Protein AF-A0AAD4XLC6-F1 (afdb_monomer)

Secondary structure (DSSP, 8-state):
----------SSSHHHHHHHHHTTS---------S------------------------------------------TTTTS-PPP-PPPPHHHHHHHHHHHHHHTT-HHHHHTTSTT--HHHHHHHHHHHHHH-HHHHHHHHHS-----HHHHHHHHHHHHHHHHHHHHHHHHHHHHHHHHHHS--

Structure (mmCIF, N/CA/C/O backbone):
data_AF-A0AAD4XLC6-F1
#
_entry.id   AF-A0AAD4XLC6-F1
#
loop_
_atom_site.group_PDB
_atom_site.id
_atom_site.type_symbol
_atom_site.label_atom_id
_atom_site.label_alt_id
_atom_site.label_comp_id
_atom_site.label_asym_id
_atom_site.label_entity_id
_atom_site.label_seq_id
_atom_site.pdbx_PDB_ins_code
_atom_site.Cartn_x
_atom_site.Cartn_y
_atom_site.Cartn_z
_atom_site.occupancy
_atom_site.B_iso_or_equiv
_atom_site.auth_seq_id
_atom_site.auth_comp_id
_atom_site.auth_asym_id
_atom_site.auth_atom_id
_atom_site.pdbx_PDB_model_num
ATOM 1 N N . MET A 1 1 ? 22.403 -25.051 -49.947 1.00 42.56 1 MET A N 1
ATOM 2 C CA . MET A 1 1 ? 21.490 -23.902 -50.123 1.00 42.56 1 MET A CA 1
ATOM 3 C C . MET A 1 1 ? 22.005 -22.792 -49.237 1.00 42.56 1 MET A C 1
ATOM 5 O O . MET A 1 1 ? 21.580 -22.648 -48.100 1.00 42.56 1 MET A O 1
ATOM 9 N N . GLU A 1 2 ? 23.012 -22.099 -49.750 1.00 39.75 2 GLU A N 1
ATOM 10 C CA . GLU A 1 2 ? 23.517 -20.849 -49.200 1.00 39.75 2 GLU A CA 1
ATOM 11 C C . GLU A 1 2 ? 22.551 -19.750 -49.645 1.00 39.75 2 GLU A C 1
ATOM 13 O O . GLU A 1 2 ? 22.258 -19.631 -50.835 1.00 39.75 2 GLU A O 1
ATOM 18 N N . MET A 1 3 ? 21.994 -19.001 -48.694 1.00 43.12 3 MET A N 1
ATOM 19 C CA . MET A 1 3 ? 21.280 -17.762 -48.992 1.00 43.12 3 MET A CA 1
ATOM 20 C C . MET A 1 3 ? 22.181 -16.594 -48.614 1.00 43.12 3 MET A C 1
ATOM 22 O O . MET A 1 3 ? 22.185 -16.123 -47.479 1.00 43.12 3 MET A O 1
ATOM 26 N N . GLU A 1 4 ? 22.956 -16.164 -49.602 1.00 48.75 4 GLU A N 1
ATOM 27 C CA . GLU A 1 4 ? 23.661 -14.889 -49.644 1.00 48.75 4 GLU A CA 1
ATOM 28 C C . GLU A 1 4 ? 22.636 -13.741 -49.588 1.00 48.75 4 GLU A C 1
ATOM 30 O O . GLU A 1 4 ? 21.898 -13.502 -50.547 1.00 48.75 4 GLU A O 1
ATOM 35 N N . PHE A 1 5 ? 22.569 -13.013 -48.470 1.00 41.84 5 PHE A N 1
ATOM 36 C CA . PHE A 1 5 ? 21.852 -11.738 -48.406 1.00 41.84 5 PHE A CA 1
ATOM 37 C C . PHE A 1 5 ? 22.807 -10.608 -48.793 1.00 41.84 5 PHE A C 1
ATOM 39 O O . PHE A 1 5 ? 23.612 -10.129 -47.997 1.00 41.84 5 PHE A O 1
ATOM 46 N N . HIS A 1 6 ? 22.694 -10.207 -50.057 1.00 47.78 6 HIS A N 1
ATOM 47 C CA . HIS A 1 6 ? 23.375 -9.074 -50.665 1.00 47.78 6 HIS A CA 1
ATOM 48 C C . HIS A 1 6 ? 23.219 -7.786 -49.846 1.00 47.78 6 HIS A C 1
ATOM 50 O O . HIS A 1 6 ? 22.111 -7.302 -49.600 1.00 47.78 6 HIS A O 1
ATOM 56 N N . GLY A 1 7 ? 24.361 -7.181 -49.519 1.00 52.88 7 GLY A N 1
ATOM 57 C CA . GLY A 1 7 ? 24.446 -5.809 -49.048 1.00 52.88 7 GLY A CA 1
ATOM 58 C C . GLY A 1 7 ? 23.935 -4.825 -50.099 1.00 52.88 7 GLY A C 1
ATOM 59 O O . GLY A 1 7 ? 24.402 -4.813 -51.235 1.00 52.88 7 GLY A O 1
ATOM 60 N N . TRP A 1 8 ? 23.006 -3.964 -49.686 1.00 43.03 8 TRP A N 1
ATOM 61 C CA . TRP A 1 8 ? 22.647 -2.739 -50.392 1.00 43.03 8 TRP A CA 1
ATOM 62 C C . TRP A 1 8 ? 22.469 -1.586 -49.390 1.00 43.03 8 TRP A C 1
ATOM 64 O O . TRP A 1 8 ? 21.686 -1.667 -48.448 1.00 43.03 8 TRP A O 1
ATOM 74 N N . MET A 1 9 ? 23.182 -0.491 -49.675 1.00 37.44 9 MET A N 1
ATOM 75 C CA . MET A 1 9 ? 22.963 0.896 -49.230 1.00 37.44 9 MET A CA 1
ATOM 76 C C . MET A 1 9 ? 23.409 1.324 -47.822 1.00 37.44 9 MET A C 1
ATOM 78 O O . MET A 1 9 ? 22.628 1.734 -46.964 1.00 37.44 9 MET A O 1
ATOM 82 N N . ILE A 1 10 ? 24.730 1.414 -47.669 1.00 54.59 10 ILE A N 1
ATOM 83 C CA . ILE A 1 10 ? 25.415 2.249 -46.677 1.00 54.59 10 ILE A CA 1
ATOM 84 C C . ILE A 1 10 ? 25.822 3.545 -47.400 1.00 54.59 10 ILE A C 1
ATOM 86 O O . ILE A 1 10 ? 26.580 3.484 -48.362 1.00 54.59 10 ILE A O 1
ATOM 90 N N . GLY A 1 11 ? 25.332 4.721 -46.983 1.00 51.91 11 GLY A N 1
ATOM 91 C CA . GLY A 1 11 ? 25.920 5.979 -47.482 1.00 51.91 11 GLY A CA 1
ATOM 92 C C . GLY A 1 11 ? 25.187 7.302 -47.238 1.00 51.91 11 GLY A C 1
ATOM 93 O O . GLY A 1 11 ? 25.844 8.334 -47.178 1.00 51.91 11 GLY A O 1
ATOM 94 N N . GLY A 1 12 ? 23.860 7.326 -47.061 1.00 54.91 12 GLY A N 1
ATOM 95 C CA . GLY A 1 12 ? 23.117 8.607 -47.111 1.00 54.91 12 GLY A CA 1
ATOM 96 C C . GLY A 1 12 ? 22.453 9.094 -45.820 1.00 54.91 12 GLY A C 1
ATOM 97 O O . GLY A 1 12 ? 22.189 10.284 -45.672 1.00 54.91 12 GLY A O 1
ATOM 98 N N . TRP A 1 13 ? 22.156 8.203 -44.872 1.00 46.06 13 TRP A N 1
ATOM 99 C CA . TRP A 1 13 ? 21.210 8.531 -43.793 1.00 46.06 13 TRP A CA 1
ATOM 100 C C . TRP A 1 13 ? 21.881 8.823 -42.444 1.00 46.06 13 TRP A C 1
ATOM 102 O O . TRP A 1 13 ? 21.345 9.582 -41.641 1.00 46.06 13 TRP A O 1
ATOM 112 N N . ARG A 1 14 ? 23.108 8.344 -42.213 1.00 51.28 14 ARG A N 1
ATOM 113 C CA . ARG A 1 14 ? 23.789 8.428 -40.905 1.00 51.28 14 ARG A CA 1
ATOM 114 C C . ARG A 1 14 ? 24.112 9.853 -40.418 1.00 51.28 14 ARG A C 1
ATOM 116 O O . ARG A 1 14 ? 24.270 10.055 -39.219 1.00 51.28 14 ARG A O 1
ATOM 123 N N . LYS A 1 15 ? 24.152 10.868 -41.295 1.00 50.28 15 LYS A N 1
ATOM 124 C CA . LYS A 1 15 ? 24.408 12.268 -40.883 1.00 50.28 15 LYS A CA 1
ATOM 125 C C . LYS A 1 15 ? 23.150 13.057 -40.506 1.00 50.28 15 LYS A C 1
ATOM 127 O O . LYS A 1 15 ? 23.249 13.998 -39.725 1.00 50.28 15 LYS A O 1
ATOM 132 N N . ARG A 1 16 ? 21.963 12.659 -40.981 1.00 53.06 16 ARG A N 1
ATOM 133 C CA . ARG A 1 16 ? 20.698 13.328 -40.610 1.00 53.06 16 ARG A CA 1
ATOM 134 C C . ARG A 1 16 ? 20.205 12.895 -39.226 1.00 53.06 16 ARG A C 1
ATOM 136 O O . ARG A 1 16 ? 19.656 13.711 -38.496 1.00 53.06 16 ARG A O 1
ATOM 143 N N . TRP A 1 17 ? 20.506 11.661 -38.821 1.00 47.03 17 TRP A N 1
ATOM 144 C CA . TRP A 1 17 ? 20.207 11.160 -37.473 1.00 47.03 17 TRP A CA 1
ATOM 145 C C . TRP A 1 17 ? 21.158 11.717 -36.400 1.00 47.03 17 TRP A C 1
ATOM 147 O O . TRP A 1 17 ? 20.738 11.922 -35.265 1.00 47.03 17 TRP A O 1
ATOM 157 N N . ARG A 1 18 ? 22.401 12.072 -36.764 1.00 51.22 18 ARG A N 1
ATOM 158 C CA . ARG A 1 18 ? 23.340 12.761 -35.857 1.00 51.22 18 ARG A CA 1
ATOM 159 C C . ARG A 1 18 ? 22.856 14.158 -35.445 1.00 51.22 18 ARG A C 1
ATOM 161 O O . ARG A 1 18 ? 23.016 14.528 -34.287 1.00 51.22 18 ARG A O 1
ATOM 168 N N . LEU A 1 19 ? 22.208 14.904 -36.344 1.00 52.38 19 LEU A N 1
ATOM 169 C CA . LEU A 1 19 ? 21.626 16.214 -36.011 1.00 52.38 19 LEU A CA 1
ATOM 170 C C . LEU A 1 19 ? 20.359 16.104 -35.147 1.00 52.38 19 LEU A C 1
ATOM 172 O O . LEU A 1 19 ? 20.132 16.970 -34.309 1.00 52.38 19 LEU A O 1
ATOM 176 N N . LEU A 1 20 ? 19.574 15.029 -35.288 1.00 55.28 20 LEU A N 1
ATOM 177 C CA . LEU A 1 20 ? 18.400 14.779 -34.439 1.00 55.28 20 LEU A CA 1
ATOM 178 C C . LEU A 1 20 ? 18.773 14.383 -33.001 1.00 55.28 20 LEU A C 1
ATOM 180 O O . LEU A 1 20 ? 18.041 14.709 -32.073 1.00 55.28 20 LEU A O 1
ATOM 184 N N . ILE A 1 21 ? 19.926 13.740 -32.801 1.00 57.03 21 ILE A N 1
ATOM 185 C CA . ILE A 1 21 ? 20.407 13.348 -31.467 1.00 57.03 21 ILE A CA 1
ATOM 186 C C . ILE A 1 21 ? 21.036 14.538 -30.719 1.00 57.03 21 ILE A C 1
ATOM 188 O O . ILE A 1 21 ? 20.823 14.686 -29.518 1.00 57.03 21 ILE A O 1
ATOM 192 N N . ILE A 1 22 ? 21.750 15.434 -31.412 1.00 53.94 22 ILE A N 1
ATOM 193 C CA . ILE A 1 22 ? 22.388 16.610 -30.784 1.00 53.94 22 ILE A CA 1
ATOM 194 C C . ILE A 1 22 ? 21.354 17.679 -30.374 1.00 53.94 22 ILE A C 1
ATOM 196 O O . ILE A 1 22 ? 21.543 18.362 -29.368 1.00 53.94 22 ILE A O 1
ATOM 200 N N . LEU A 1 23 ? 20.223 17.793 -31.081 1.00 51.00 23 LEU A N 1
ATOM 201 C CA . LEU A 1 23 ? 19.145 18.734 -30.732 1.00 51.00 23 LEU A CA 1
ATOM 202 C C . LEU A 1 23 ? 18.341 18.322 -29.481 1.00 51.00 23 LEU A C 1
ATOM 204 O O . LEU A 1 23 ? 17.650 19.159 -28.907 1.00 51.00 23 LEU A O 1
ATOM 208 N N . LEU A 1 24 ? 18.472 17.075 -29.011 1.00 54.81 24 LEU A N 1
ATOM 209 C CA . LEU A 1 24 ? 17.826 16.579 -27.786 1.00 54.81 24 LEU A CA 1
ATOM 210 C C . LEU A 1 24 ? 18.664 16.772 -26.508 1.00 54.81 24 LEU A C 1
ATOM 212 O O . LEU A 1 24 ? 18.209 16.415 -25.425 1.00 54.81 24 LEU A O 1
ATOM 216 N N . LEU A 1 25 ? 19.862 17.359 -26.602 1.00 57.41 25 LEU A N 1
ATOM 217 C CA . LEU A 1 25 ? 20.789 17.528 -25.471 1.00 57.41 25 LEU A CA 1
ATOM 218 C C . LEU A 1 25 ? 21.073 18.991 -25.098 1.00 57.41 25 LEU A C 1
ATOM 220 O O . LEU A 1 25 ? 22.019 19.271 -24.361 1.00 57.41 25 LEU A O 1
ATOM 224 N N . ARG A 1 26 ? 20.261 19.948 -25.566 1.00 58.91 26 ARG A N 1
ATOM 225 C CA . ARG A 1 26 ? 20.440 21.362 -25.204 1.00 58.91 26 ARG A CA 1
ATOM 226 C C . ARG A 1 26 ? 19.134 22.130 -25.041 1.00 58.91 26 ARG A C 1
ATOM 228 O O . ARG A 1 26 ? 18.912 23.112 -25.738 1.00 58.91 26 ARG A O 1
ATOM 235 N N . LEU A 1 27 ? 18.318 21.740 -24.061 1.00 51.94 27 LEU A N 1
ATOM 236 C CA . LEU A 1 27 ? 17.397 22.674 -23.410 1.00 51.94 27 LEU A CA 1
ATOM 237 C C . LEU A 1 27 ? 17.425 22.485 -21.881 1.00 51.94 27 LEU A C 1
ATOM 239 O O . LEU A 1 27 ? 17.26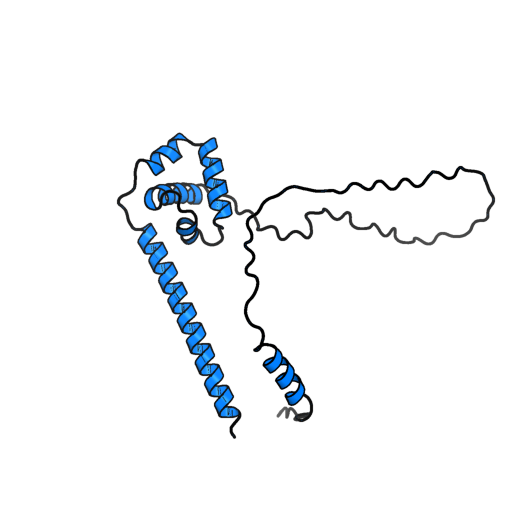7 21.358 -21.408 1.00 51.94 27 LEU A O 1
ATOM 243 N N . PRO A 1 28 ? 17.666 23.561 -21.105 1.00 54.22 28 PRO A N 1
ATOM 244 C CA . PRO A 1 28 ? 17.579 23.539 -19.653 1.00 54.22 28 PRO A CA 1
ATOM 245 C C . PRO A 1 28 ? 16.120 23.458 -19.183 1.00 54.22 28 PRO A C 1
ATOM 247 O O . PRO A 1 28 ? 15.208 23.931 -19.860 1.00 54.22 28 PRO A O 1
ATOM 250 N N . LEU A 1 29 ? 15.960 22.860 -17.996 1.00 52.72 29 LEU A N 1
ATOM 251 C CA . LEU A 1 29 ? 14.809 22.908 -17.089 1.00 52.72 29 LEU A CA 1
ATOM 252 C C . LEU A 1 29 ? 13.881 24.103 -17.332 1.00 52.72 29 LEU A C 1
ATOM 254 O O . LEU A 1 29 ? 14.371 25.226 -17.297 1.00 52.72 29 LEU A O 1
ATOM 258 N N . ILE A 1 30 ? 12.567 23.854 -17.417 1.00 49.44 30 ILE A N 1
ATOM 259 C CA . ILE A 1 30 ? 11.501 24.646 -16.773 1.00 49.44 30 ILE A CA 1
ATOM 260 C C . ILE A 1 30 ? 10.130 23.949 -16.996 1.00 49.44 30 ILE A C 1
ATOM 262 O O . ILE A 1 30 ? 9.803 23.535 -18.105 1.00 49.44 30 ILE A O 1
ATOM 266 N N . TRP A 1 31 ? 9.364 23.855 -15.898 1.00 34.53 31 TRP A N 1
ATOM 267 C CA . TRP A 1 31 ? 8.025 23.266 -15.665 1.00 34.53 31 TRP A CA 1
ATOM 268 C C . TRP A 1 31 ? 7.925 21.770 -15.329 1.00 34.53 31 TRP A C 1
ATOM 270 O O . TRP A 1 31 ? 7.485 20.931 -16.110 1.00 34.53 31 TRP A O 1
ATOM 280 N N . ILE A 1 32 ? 8.209 21.488 -14.055 1.00 46.69 32 ILE A N 1
A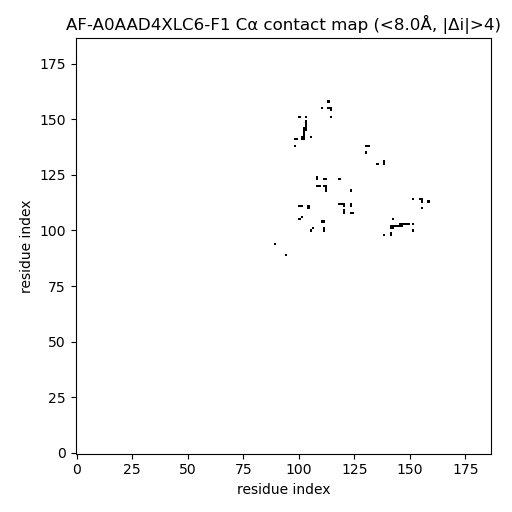TOM 281 C CA . ILE A 1 32 ? 7.404 20.561 -13.253 1.00 46.69 32 ILE A CA 1
ATOM 282 C C . ILE A 1 32 ? 6.077 21.274 -12.956 1.00 46.69 32 ILE A C 1
ATOM 284 O O . ILE A 1 32 ? 6.082 22.359 -12.377 1.00 46.69 32 ILE A O 1
ATOM 288 N N . ALA A 1 33 ? 4.959 20.678 -13.363 1.00 42.78 33 ALA A N 1
ATOM 289 C CA . ALA A 1 33 ? 3.625 21.050 -12.909 1.00 42.78 33 ALA A CA 1
ATOM 290 C C . ALA A 1 33 ? 2.976 19.818 -12.263 1.00 42.78 33 ALA A C 1
ATOM 292 O O . ALA A 1 33 ? 2.877 18.755 -12.881 1.00 42.78 33 ALA A O 1
ATOM 293 N N . ASP A 1 34 ? 2.585 19.966 -11.000 1.00 44.34 34 ASP A N 1
ATOM 294 C CA . ASP A 1 34 ? 1.995 18.928 -10.156 1.00 44.34 34 ASP A CA 1
ATOM 295 C C . ASP A 1 34 ? 0.590 18.509 -10.633 1.00 44.34 34 ASP A C 1
ATOM 297 O O . ASP A 1 34 ? -0.256 19.372 -10.885 1.00 44.34 34 ASP A O 1
ATOM 301 N N . PRO A 1 35 ? 0.243 17.206 -10.665 1.00 44.91 35 PRO A N 1
ATOM 302 C CA . PRO A 1 35 ? -1.111 16.764 -10.970 1.00 44.91 35 PRO A CA 1
ATOM 303 C C . PRO A 1 35 ? -1.942 16.618 -9.686 1.00 44.91 35 PRO A C 1
ATOM 305 O O . PRO A 1 35 ? -2.388 15.523 -9.353 1.00 44.91 35 PRO A O 1
ATOM 308 N N . THR A 1 36 ? -2.184 17.710 -8.957 1.00 50.81 36 THR A N 1
ATOM 309 C CA . THR A 1 36 ? -3.253 17.755 -7.940 1.00 50.81 36 THR A CA 1
ATOM 310 C C . THR A 1 36 ? -3.817 19.162 -7.762 1.00 50.81 36 THR A C 1
ATOM 312 O O . THR A 1 36 ? -3.488 19.859 -6.808 1.00 50.81 36 THR A O 1
ATOM 315 N N . ALA A 1 37 ? -4.756 19.538 -8.625 1.00 38.28 37 ALA A N 1
ATOM 316 C CA . ALA A 1 37 ? -5.783 20.520 -8.299 1.00 38.28 37 ALA A CA 1
ATOM 317 C C . ALA A 1 37 ? -7.085 20.071 -8.966 1.00 38.28 37 ALA A C 1
ATOM 319 O O . ALA A 1 37 ? -7.224 20.093 -10.186 1.00 38.28 37 ALA A O 1
ATOM 320 N N . GLY A 1 38 ? -8.028 19.589 -8.157 1.00 45.19 38 GLY A N 1
ATOM 321 C CA . GLY A 1 38 ? -9.408 19.520 -8.601 1.00 45.19 38 GLY A CA 1
ATOM 322 C C . GLY A 1 38 ? -9.925 20.943 -8.741 1.00 45.19 38 GLY A C 1
ATOM 323 O O . GLY A 1 38 ? -9.797 21.723 -7.803 1.00 45.19 38 GLY A O 1
ATOM 324 N N . ASN A 1 39 ? -10.520 21.269 -9.883 1.00 37.28 39 ASN A N 1
ATOM 325 C CA . ASN A 1 39 ? -11.554 22.285 -9.905 1.00 37.28 39 ASN A CA 1
ATOM 326 C C . ASN A 1 39 ? -12.545 22.004 -11.027 1.00 37.28 39 ASN A C 1
ATOM 328 O O . ASN A 1 39 ? -12.202 21.904 -12.203 1.00 37.28 39 ASN A O 1
ATOM 332 N N . ASN A 1 40 ? -13.789 21.841 -10.599 1.00 50.72 40 ASN A N 1
ATOM 333 C CA . ASN A 1 40 ? -14.952 21.786 -11.451 1.00 50.72 40 ASN A CA 1
ATOM 334 C C . ASN A 1 40 ? -15.263 23.229 -11.848 1.00 50.72 40 ASN A C 1
ATOM 336 O O . ASN A 1 40 ? -15.787 23.988 -11.039 1.00 50.72 40 ASN A O 1
ATOM 340 N N . SER A 1 41 ? -14.959 23.608 -13.079 1.00 38.03 41 SER A N 1
ATOM 341 C CA . SER A 1 41 ? -15.552 24.796 -13.687 1.00 38.03 41 SER A CA 1
ATOM 342 C C . SER A 1 41 ? -15.625 24.578 -15.188 1.00 38.03 41 SER A C 1
ATOM 344 O O . SER A 1 41 ? -14.651 24.771 -15.908 1.00 38.03 41 SER A O 1
ATOM 346 N N . SER A 1 42 ? -16.792 24.112 -15.622 1.00 48.94 42 SER A N 1
ATOM 347 C CA . SER A 1 42 ? -17.269 24.224 -16.997 1.00 48.94 42 SER A CA 1
ATOM 348 C C . SER A 1 42 ? -17.795 25.645 -17.200 1.00 48.94 42 SER A C 1
ATOM 350 O O . SER A 1 42 ? -18.664 26.060 -16.430 1.00 48.94 42 SER A O 1
ATOM 352 N N . PRO A 1 43 ? -17.334 26.371 -18.228 1.00 36.47 43 PRO A N 1
ATOM 353 C CA . PRO A 1 43 ? -18.073 27.487 -18.777 1.00 36.47 43 PRO A CA 1
ATOM 354 C C . PRO A 1 43 ? -18.339 27.221 -20.262 1.00 36.47 43 PRO A C 1
ATOM 356 O O . PRO A 1 43 ? -17.817 27.904 -21.137 1.00 36.47 43 PRO A O 1
ATOM 359 N N . TYR A 1 44 ? -19.175 26.225 -20.562 1.00 35.91 44 TYR A N 1
ATOM 360 C CA . TYR A 1 44 ? -19.993 26.324 -21.767 1.00 35.91 44 TYR A CA 1
ATOM 361 C C . TYR A 1 44 ? -21.174 27.235 -21.443 1.00 35.91 44 TYR A C 1
ATOM 363 O O . TYR A 1 44 ? -22.191 26.798 -20.912 1.00 35.91 44 TYR A O 1
ATOM 371 N N . GLN A 1 45 ? -21.033 28.510 -21.777 1.00 48.72 45 GLN A N 1
ATOM 372 C CA . GLN A 1 45 ? -22.172 29.334 -22.150 1.00 48.72 45 GLN A CA 1
ATOM 373 C C . GLN A 1 45 ? -21.826 30.038 -23.450 1.00 48.72 45 GLN A C 1
ATOM 375 O O . GLN A 1 45 ? -21.072 31.004 -23.471 1.00 48.72 45 GLN A O 1
ATOM 380 N N . SER A 1 46 ? -22.380 29.520 -24.539 1.00 31.72 46 SER A N 1
ATOM 381 C CA . SER A 1 46 ? -22.738 30.299 -25.720 1.00 31.72 46 SER A CA 1
ATOM 382 C C . SER A 1 46 ? -23.783 29.502 -26.485 1.00 31.72 46 SER A C 1
ATOM 384 O O . SER A 1 46 ? -23.482 28.683 -27.347 1.00 31.72 46 SER A O 1
ATOM 386 N N . THR A 1 47 ? -25.035 29.713 -26.095 1.00 43.81 47 THR A N 1
ATOM 387 C CA . THR A 1 47 ? -26.197 29.437 -26.930 1.00 43.81 47 THR A CA 1
ATOM 388 C C . THR A 1 47 ? -26.225 30.497 -28.027 1.00 43.81 47 THR A C 1
ATOM 390 O O . THR A 1 47 ? -26.696 31.610 -27.795 1.00 43.81 47 THR A O 1
ATOM 393 N N . SER A 1 48 ? -25.695 30.197 -29.212 1.00 35.22 48 SER A N 1
ATOM 394 C CA . SER A 1 48 ? -25.980 31.009 -30.395 1.00 35.22 48 SER A CA 1
ATOM 395 C C . SER A 1 48 ? -27.257 30.490 -31.046 1.00 35.22 48 SER A C 1
ATOM 397 O O . SER A 1 48 ? -27.264 29.509 -31.785 1.00 35.22 48 SER A O 1
ATOM 399 N N . PHE A 1 49 ? -28.339 31.171 -30.693 1.00 40.25 49 PHE A N 1
ATOM 400 C CA . PHE A 1 49 ? -29.589 31.276 -31.428 1.00 40.25 49 PHE A CA 1
ATOM 401 C C . PHE A 1 49 ? -29.325 31.467 -32.932 1.00 40.25 49 PHE A C 1
ATOM 403 O O . PHE A 1 49 ? -28.617 32.390 -33.331 1.00 40.25 49 PHE A O 1
ATOM 410 N N . THR A 1 50 ? -29.897 30.617 -33.781 1.00 39.75 50 THR A N 1
ATOM 411 C CA . THR A 1 50 ? -30.146 30.946 -35.192 1.00 39.75 50 THR A CA 1
ATOM 412 C C . THR A 1 50 ? -31.526 30.419 -35.551 1.00 39.75 50 THR A C 1
ATOM 414 O O . THR A 1 50 ? -31.696 29.285 -35.976 1.00 39.75 50 THR A O 1
ATOM 417 N N . GLN A 1 51 ? -32.493 31.260 -35.195 1.00 36.34 51 GLN A N 1
ATOM 418 C CA . GLN A 1 51 ? -33.677 31.652 -35.950 1.00 36.34 51 GLN A CA 1
ATOM 419 C C . GLN A 1 51 ? -34.203 30.663 -37.002 1.00 36.34 51 GLN A C 1
ATOM 421 O O . GLN A 1 51 ? -33.636 30.503 -38.083 1.00 36.34 51 GLN A O 1
ATOM 426 N N . ASP A 1 52 ? -35.364 30.098 -36.676 1.00 37.78 52 ASP A N 1
ATOM 427 C CA . ASP A 1 52 ? -36.293 29.447 -37.591 1.00 37.78 52 ASP A CA 1
ATOM 428 C C . ASP A 1 52 ? -36.540 30.322 -38.834 1.00 37.78 52 ASP A C 1
ATOM 430 O O . ASP A 1 52 ? -36.858 31.510 -38.723 1.00 37.78 52 ASP A O 1
ATOM 434 N N . THR A 1 53 ? -36.421 29.731 -40.024 1.00 40.41 53 THR A N 1
ATOM 435 C CA . THR A 1 53 ? -36.963 30.301 -41.265 1.00 40.41 53 THR A CA 1
ATOM 436 C C . THR A 1 53 ? -38.189 29.472 -41.674 1.00 40.41 53 THR A C 1
ATOM 438 O O . THR A 1 53 ? -38.057 28.266 -41.884 1.00 40.41 53 THR A O 1
ATOM 441 N N . PRO A 1 54 ? -39.396 30.075 -41.699 1.00 46.31 54 PRO A N 1
ATOM 442 C CA . PRO A 1 54 ? -40.645 29.383 -42.014 1.00 46.31 54 PRO A CA 1
ATOM 443 C C . PRO A 1 54 ? -40.758 28.866 -43.457 1.00 46.31 54 PRO A C 1
ATOM 445 O O . PRO A 1 54 ? -40.438 29.568 -44.410 1.00 46.31 54 PRO A O 1
ATOM 448 N N . PHE A 1 55 ? -41.251 27.630 -43.541 1.00 44.44 55 PHE A N 1
ATOM 449 C CA . PHE A 1 55 ? -42.213 27.047 -44.491 1.00 44.44 55 PHE A CA 1
ATOM 450 C C . PHE A 1 55 ? -42.790 27.937 -45.619 1.00 44.44 55 PHE A C 1
ATOM 452 O O . PHE A 1 55 ? -43.320 29.007 -45.327 1.00 44.44 55 PHE A O 1
ATOM 459 N N . GLU A 1 56 ? -42.725 27.425 -46.863 1.00 44.12 56 GLU A N 1
ATOM 460 C CA . GLU A 1 56 ? -43.791 27.272 -47.902 1.00 44.12 56 GLU A CA 1
ATOM 461 C C . GLU A 1 56 ? -43.117 26.790 -49.219 1.00 44.12 56 GLU A C 1
ATOM 463 O O . GLU A 1 56 ? -42.212 27.446 -49.734 1.00 44.12 56 GLU A O 1
ATOM 468 N N . GLU A 1 57 ? -43.242 25.495 -49.538 1.00 54.03 57 GLU A N 1
ATOM 469 C CA . GLU A 1 57 ? -44.058 24.870 -50.616 1.00 54.03 57 GLU A CA 1
ATOM 470 C C . GLU A 1 57 ? -43.456 24.946 -52.041 1.00 54.03 57 GLU A C 1
ATOM 472 O O . GLU A 1 57 ? -43.403 25.999 -52.666 1.00 54.03 57 GLU A O 1
ATOM 477 N N . GLU A 1 58 ? -42.831 23.848 -52.506 1.00 55.38 58 GLU A N 1
ATOM 478 C CA . GLU A 1 58 ? -43.319 22.867 -53.523 1.00 55.38 58 GLU A CA 1
ATOM 479 C C . GLU A 1 58 ? -42.600 23.163 -54.874 1.00 55.38 58 GLU A C 1
ATOM 481 O O . GLU A 1 58 ? -42.294 24.309 -55.172 1.00 55.38 58 GLU A O 1
ATOM 486 N N . VAL A 1 59 ? -42.192 22.246 -55.761 1.00 49.38 59 VAL A N 1
ATOM 487 C CA . VAL A 1 59 ? -42.808 21.004 -56.258 1.00 49.38 59 VAL A CA 1
ATOM 488 C C . VAL A 1 59 ? -41.736 20.210 -57.113 1.00 49.38 59 VAL A C 1
ATOM 490 O O . VAL A 1 59 ? -40.634 20.713 -57.326 1.00 49.38 59 VAL A O 1
ATOM 493 N N . PRO A 1 60 ? -42.029 18.998 -57.646 1.00 51.06 60 PRO A N 1
ATOM 494 C CA . PRO A 1 60 ? -41.294 17.725 -57.480 1.00 51.06 60 PRO A CA 1
ATOM 495 C C . PRO A 1 60 ? -40.516 17.176 -58.695 1.00 51.06 60 PRO A C 1
ATOM 497 O O . PRO A 1 60 ? -40.589 17.729 -59.784 1.00 51.06 60 PRO A O 1
ATOM 500 N N . PHE A 1 61 ? -39.868 16.006 -58.530 1.00 33.34 61 PHE A N 1
ATOM 501 C CA . PHE A 1 61 ? -40.173 14.756 -59.272 1.00 33.34 61 PHE A CA 1
ATOM 502 C C . PHE A 1 61 ? -39.229 13.605 -58.849 1.00 33.34 61 PHE A C 1
ATOM 504 O O . PHE A 1 61 ? -38.068 13.820 -58.519 1.00 33.34 61 PHE A O 1
ATOM 511 N N . ALA A 1 62 ? -39.765 12.385 -58.824 1.00 52.09 62 ALA A N 1
ATOM 512 C CA . ALA A 1 62 ? -39.165 11.153 -58.314 1.00 52.09 62 ALA A CA 1
ATOM 513 C C . ALA A 1 62 ? -38.148 10.511 -59.267 1.00 52.09 62 ALA A C 1
ATOM 515 O O . ALA A 1 62 ? -38.415 10.533 -60.459 1.00 52.09 62 ALA A O 1
ATOM 516 N N . TYR A 1 63 ? -37.116 9.821 -58.750 1.00 44.38 63 TYR A N 1
ATOM 517 C CA . TYR A 1 63 ? -36.837 8.409 -59.083 1.00 44.38 63 TYR A CA 1
ATOM 518 C C . TYR A 1 63 ? -35.699 7.773 -58.243 1.00 44.38 63 TYR A C 1
ATOM 520 O O . TYR A 1 63 ? -34.663 8.376 -57.991 1.00 44.38 63 TYR A O 1
ATOM 528 N N . GLU A 1 64 ? -35.975 6.520 -57.879 1.00 46.34 64 GLU A N 1
ATOM 529 C CA . GLU A 1 64 ? -35.121 5.354 -57.589 1.00 46.34 64 GLU A CA 1
ATOM 530 C C . GLU A 1 64 ? -34.277 5.275 -56.299 1.00 46.34 64 GLU A C 1
ATOM 532 O O . GLU A 1 64 ? -33.270 5.938 -56.070 1.00 46.34 64 GLU A O 1
ATOM 537 N N . GLU A 1 65 ? -34.766 4.348 -55.478 1.00 54.00 65 GLU A N 1
ATOM 538 C CA . GLU A 1 65 ? -34.135 3.523 -54.463 1.00 54.00 65 GLU A CA 1
ATOM 539 C C . GLU A 1 65 ? -32.681 3.139 -54.772 1.00 54.00 65 GLU A C 1
ATOM 541 O O . GLU A 1 65 ? -32.416 2.280 -55.600 1.00 54.00 65 GLU A O 1
ATOM 546 N N . ASP A 1 66 ? -31.751 3.686 -53.996 1.00 48.84 66 ASP A N 1
ATOM 547 C CA . ASP A 1 66 ? -30.524 2.981 -53.657 1.00 48.84 66 ASP A CA 1
ATOM 548 C C . ASP A 1 66 ? -30.392 3.008 -52.142 1.00 48.84 66 ASP A C 1
ATOM 550 O O . ASP A 1 66 ? -30.472 4.059 -51.500 1.00 48.84 66 ASP A O 1
ATOM 554 N N . GLN A 1 67 ? -30.242 1.821 -51.557 1.00 56.34 67 GLN A N 1
ATOM 555 C CA . GLN A 1 67 ? -30.026 1.599 -50.134 1.00 56.34 67 GLN A CA 1
ATOM 556 C C . GLN A 1 67 ? -28.694 2.234 -49.719 1.00 56.34 67 GLN A C 1
ATOM 558 O O . GLN A 1 67 ? -27.687 1.556 -49.521 1.00 56.34 67 GLN A O 1
ATOM 563 N N . ALA A 1 68 ? -28.678 3.558 -49.575 1.00 52.25 68 ALA A N 1
ATOM 564 C CA . ALA A 1 68 ? -27.612 4.281 -48.919 1.00 52.25 68 ALA A CA 1
ATOM 565 C C . ALA A 1 68 ? -27.630 3.812 -47.469 1.00 52.25 68 ALA A C 1
ATOM 567 O O . ALA A 1 68 ? -28.459 4.248 -46.666 1.00 52.25 68 ALA A O 1
ATOM 568 N N . ALA A 1 69 ? -26.770 2.833 -47.180 1.00 58.19 69 ALA A N 1
ATOM 569 C CA . ALA A 1 69 ? -26.508 2.307 -45.858 1.00 58.19 69 ALA A CA 1
ATOM 570 C C . ALA A 1 69 ? -26.521 3.479 -44.881 1.00 58.19 69 ALA A C 1
ATOM 572 O O . ALA A 1 69 ? -25.638 4.337 -44.933 1.00 58.19 69 ALA A O 1
ATOM 573 N N . ARG A 1 70 ? -27.573 3.554 -44.054 1.00 58.22 70 ARG A N 1
ATOM 574 C CA . ARG A 1 70 ? -27.694 4.564 -43.006 1.00 58.22 70 ARG A CA 1
ATOM 575 C C . ARG A 1 70 ? -26.398 4.488 -42.220 1.00 58.22 70 ARG A C 1
ATOM 577 O O . ARG A 1 70 ? -26.176 3.517 -41.498 1.00 58.22 70 ARG A O 1
ATOM 584 N N . PHE A 1 71 ? -25.522 5.466 -42.416 1.00 62.41 71 PHE A N 1
ATOM 585 C CA . PHE A 1 71 ? -24.292 5.574 -41.661 1.00 62.41 71 PHE A CA 1
ATOM 586 C C . PHE A 1 71 ? -24.713 5.981 -40.253 1.00 62.41 71 PHE A C 1
ATOM 588 O O . PHE A 1 71 ? -24.836 7.162 -39.934 1.00 62.41 71 PHE A O 1
ATOM 595 N N . VAL A 1 72 ? -25.059 4.985 -39.437 1.00 68.56 72 VAL A N 1
ATOM 596 C CA . VAL A 1 72 ? -25.342 5.183 -38.023 1.00 68.56 72 VAL A CA 1
ATOM 597 C C . VAL A 1 72 ? -24.007 5.563 -37.405 1.00 68.56 72 VAL A C 1
ATOM 599 O O . VAL A 1 72 ? -23.142 4.714 -37.195 1.00 68.56 72 VAL A O 1
ATOM 602 N N . GLN A 1 73 ? -23.817 6.865 -37.188 1.00 71.44 73 GLN A N 1
ATOM 603 C CA . GLN A 1 73 ? -22.736 7.380 -36.357 1.00 71.44 73 GLN A CA 1
ATOM 604 C C . GLN A 1 73 ? -22.787 6.594 -35.040 1.00 71.44 73 GLN A C 1
ATOM 606 O O . GLN A 1 73 ? -23.845 6.583 -34.403 1.00 71.44 73 GLN A O 1
ATOM 611 N N . PRO A 1 74 ? -21.712 5.894 -34.635 1.00 73.25 74 PRO A N 1
ATOM 612 C CA . PRO A 1 74 ? -21.710 5.204 -33.358 1.00 73.25 74 PRO A CA 1
ATOM 613 C C . PRO A 1 74 ? -22.030 6.227 -32.266 1.00 73.25 74 PRO A C 1
ATOM 615 O O . PRO A 1 74 ? -21.358 7.253 -32.176 1.00 73.25 74 PRO A O 1
ATOM 618 N N . GLU A 1 75 ? -23.050 5.980 -31.444 1.00 80.50 75 GLU A N 1
ATOM 619 C CA . GLU A 1 75 ? -23.288 6.803 -30.258 1.00 80.50 75 GLU A CA 1
ATOM 620 C C . GLU A 1 75 ? -22.148 6.550 -29.269 1.00 80.50 75 GLU A C 1
ATOM 622 O O . GLU A 1 75 ? -22.129 5.595 -28.490 1.00 80.50 75 GLU A O 1
ATOM 627 N N . LEU A 1 76 ? -21.121 7.389 -29.361 1.00 85.00 76 LEU A N 1
ATOM 628 C CA . LEU A 1 76 ? -19.945 7.296 -28.519 1.00 85.00 76 LEU A CA 1
ATOM 629 C C . LEU A 1 76 ? -20.256 7.929 -27.164 1.00 85.00 76 LEU A C 1
ATOM 631 O O . LEU A 1 76 ? -20.479 9.131 -27.043 1.00 85.00 76 LEU A O 1
ATOM 635 N N . ASN A 1 77 ? -20.214 7.114 -26.112 1.00 88.31 77 ASN A N 1
ATOM 636 C CA . ASN A 1 77 ? -20.213 7.616 -24.745 1.00 88.31 77 ASN A CA 1
ATOM 637 C C . ASN A 1 77 ? -18.916 8.409 -24.489 1.00 88.31 77 ASN A C 1
ATOM 639 O O . ASN A 1 77 ? -17.824 7.953 -24.828 1.00 88.31 77 ASN A O 1
ATOM 643 N N . TYR A 1 78 ? -19.006 9.554 -23.807 1.00 85.44 78 TYR A N 1
ATOM 644 C CA . TYR A 1 78 ? -17.854 10.358 -23.367 1.00 85.44 78 TYR A CA 1
ATOM 645 C C . TYR A 1 78 ? -16.785 9.529 -22.627 1.00 85.44 78 TYR A C 1
ATOM 647 O O . TYR A 1 78 ? -15.593 9.829 -22.642 1.00 85.44 78 TYR A O 1
ATOM 655 N N . HIS A 1 79 ? -17.200 8.434 -21.992 1.00 85.44 79 HIS A N 1
ATOM 656 C CA . HIS A 1 79 ? -16.312 7.529 -21.277 1.00 85.44 79 HIS A CA 1
ATOM 657 C C . HIS A 1 79 ? -15.535 6.525 -22.137 1.00 85.44 79 HIS A C 1
ATOM 659 O O . HIS A 1 79 ? -14.632 5.890 -21.593 1.00 85.44 79 HIS A O 1
ATOM 665 N N . THR A 1 80 ? -15.853 6.373 -23.423 1.00 84.25 80 THR A N 1
ATOM 666 C CA . THR A 1 80 ? -15.268 5.345 -24.300 1.00 84.25 80 THR A CA 1
ATOM 667 C C . THR A 1 80 ? -13.765 5.537 -24.508 1.00 84.25 80 THR A C 1
ATOM 669 O O . THR A 1 80 ? -13.020 4.564 -24.511 1.00 84.25 80 THR A O 1
ATOM 672 N N . PHE A 1 81 ? -13.296 6.784 -24.596 1.00 85.31 81 PHE A N 1
ATOM 673 C CA . PHE A 1 81 ? -11.874 7.104 -24.794 1.00 85.31 81 PHE A CA 1
ATOM 674 C C . PHE A 1 81 ? -11.139 7.469 -23.500 1.00 85.31 81 PHE A C 1
ATOM 676 O O . PHE A 1 81 ? -9.963 7.824 -23.524 1.00 85.31 81 PHE A O 1
ATOM 683 N N . MET A 1 82 ? -11.814 7.397 -22.350 1.00 87.00 82 MET A N 1
ATOM 684 C CA . MET A 1 82 ? -11.169 7.687 -21.076 1.00 87.00 82 MET A CA 1
ATOM 685 C C . MET A 1 82 ? -10.289 6.515 -20.644 1.00 87.00 82 MET A C 1
ATOM 687 O O . MET A 1 82 ? -10.764 5.388 -20.502 1.00 87.00 82 MET A O 1
ATOM 691 N N . SER A 1 83 ? -9.026 6.796 -20.325 1.00 79.06 83 SER A N 1
ATOM 692 C CA . SER A 1 83 ? -8.090 5.843 -19.723 1.00 79.06 83 SER A CA 1
ATOM 693 C C . SER A 1 83 ? -8.474 5.539 -18.267 1.00 79.06 83 SER A C 1
ATOM 695 O O . SER A 1 83 ? -7.881 6.016 -17.300 1.00 79.06 83 SER A O 1
ATOM 697 N N . LYS A 1 84 ? -9.524 4.738 -18.079 1.00 77.62 84 LYS A N 1
ATOM 698 C CA . LYS A 1 84 ? -9.978 4.323 -16.750 1.00 77.62 84 LYS A CA 1
ATOM 699 C C . LYS A 1 84 ? -9.171 3.121 -16.280 1.00 77.62 84 LYS A C 1
ATOM 701 O O . LYS A 1 84 ? -9.218 2.052 -16.881 1.00 77.62 84 LYS A O 1
ATOM 706 N N . THR A 1 85 ? -8.483 3.259 -15.151 1.00 76.88 85 THR A N 1
ATOM 707 C CA . THR A 1 85 ? -7.888 2.105 -14.470 1.00 76.88 85 THR A CA 1
ATOM 708 C C . THR A 1 85 ? -9.000 1.151 -14.032 1.00 76.88 85 THR A C 1
ATOM 710 O O . THR A 1 85 ? -9.923 1.559 -13.318 1.00 76.88 85 THR A O 1
ATOM 713 N N . LEU A 1 86 ? -8.916 -0.119 -14.437 1.00 74.19 86 LEU A N 1
ATOM 714 C CA . LEU A 1 86 ? -9.874 -1.144 -14.028 1.00 74.19 86 LEU A CA 1
ATOM 715 C C . LEU A 1 86 ? -9.920 -1.230 -12.495 1.00 74.19 86 LEU A C 1
ATOM 717 O O . LEU A 1 86 ? -8.906 -1.413 -11.817 1.00 74.19 86 LEU A O 1
ATOM 721 N N . LYS A 1 87 ? -11.119 -1.063 -11.929 1.00 75.81 87 LYS A N 1
ATOM 722 C CA . LYS A 1 87 ? -11.336 -1.156 -10.484 1.00 75.81 87 LYS A CA 1
ATOM 723 C C . LYS A 1 87 ? -11.316 -2.630 -10.090 1.00 75.81 87 LYS A C 1
ATOM 725 O O . LYS A 1 87 ? -12.313 -3.321 -10.252 1.00 75.81 87 LYS A O 1
ATOM 730 N N . LYS A 1 88 ? -10.203 -3.118 -9.541 1.00 83.25 88 LYS A N 1
ATOM 731 C CA . LYS A 1 88 ? -10.165 -4.476 -8.978 1.00 83.25 88 LYS A CA 1
ATOM 732 C C . LYS A 1 88 ? -11.077 -4.542 -7.738 1.00 83.25 88 LYS A C 1
ATOM 734 O O . LYS A 1 88 ? -11.036 -3.651 -6.882 1.00 83.25 88 LYS A O 1
ATOM 739 N N . CYS A 1 89 ? -11.912 -5.570 -7.626 1.00 89.31 89 CYS A N 1
ATOM 740 C CA . CYS A 1 89 ? -12.791 -5.764 -6.466 1.00 89.31 89 CYS A CA 1
ATOM 741 C C . CYS A 1 89 ? -11.971 -6.085 -5.206 1.00 89.31 89 CYS A C 1
ATOM 743 O O . CYS A 1 89 ? -10.898 -6.673 -5.306 1.00 89.31 89 CYS A O 1
ATOM 745 N N . TRP A 1 90 ? -12.434 -5.656 -4.031 1.00 92.50 90 TRP A N 1
ATOM 746 C CA . TRP A 1 90 ? -11.789 -5.988 -2.756 1.00 92.50 90 TRP A CA 1
ATOM 747 C C . TRP A 1 90 ? -12.254 -7.370 -2.307 1.00 92.50 90 TRP A C 1
ATOM 749 O O . TRP A 1 90 ? -13.443 -7.554 -2.049 1.00 92.50 90 TRP A O 1
ATOM 759 N N . SER A 1 91 ? -11.329 -8.326 -2.229 1.00 94.94 91 SER A N 1
ATOM 760 C CA . SER A 1 91 ? -11.601 -9.622 -1.607 1.00 94.94 91 SER A CA 1
ATOM 761 C C . SER A 1 91 ? -11.693 -9.461 -0.080 1.00 94.94 91 SER A C 1
ATOM 763 O O . SER A 1 91 ? -11.258 -8.446 0.481 1.00 94.94 91 SER A O 1
ATOM 765 N N . LYS A 1 92 ? -12.275 -10.453 0.605 1.00 94.94 92 LYS A N 1
ATOM 766 C CA . LYS A 1 92 ? -12.282 -10.488 2.076 1.00 94.94 92 LYS A CA 1
ATOM 767 C C . LYS A 1 92 ? -10.849 -10.545 2.619 1.00 94.94 92 LYS A C 1
ATOM 769 O O . LYS A 1 92 ? -10.491 -9.697 3.422 1.00 94.94 92 LYS A O 1
ATOM 774 N N . GLN A 1 93 ? -10.011 -11.413 2.047 1.00 95.56 93 GLN A N 1
ATOM 775 C CA . GLN A 1 93 ? -8.587 -11.544 2.388 1.00 95.56 93 GLN A CA 1
ATOM 776 C C . GLN A 1 93 ? -7.824 -10.230 2.164 1.00 95.56 93 GLN A C 1
ATOM 778 O O . GLN A 1 93 ? -7.074 -9.798 3.030 1.00 95.56 93 GLN A O 1
ATOM 783 N N . ASP A 1 94 ? -8.067 -9.547 1.037 1.00 94.50 94 ASP A N 1
ATOM 784 C CA . ASP A 1 94 ? -7.444 -8.242 0.756 1.00 94.50 94 ASP A CA 1
ATOM 785 C C . ASP A 1 94 ? -7.873 -7.178 1.778 1.00 94.50 94 ASP A C 1
ATOM 787 O O . ASP A 1 94 ? -7.123 -6.253 2.082 1.00 94.50 94 ASP A O 1
ATOM 791 N N . THR A 1 95 ? -9.110 -7.276 2.272 1.00 95.81 95 THR A N 1
ATOM 792 C CA . THR A 1 95 ? -9.655 -6.352 3.270 1.00 95.81 95 THR A CA 1
ATOM 793 C C . THR A 1 95 ? -9.078 -6.638 4.654 1.00 95.81 95 THR A C 1
ATOM 795 O O . THR A 1 95 ? -8.755 -5.695 5.368 1.00 95.81 95 THR A O 1
ATOM 798 N N . ASP A 1 96 ? -8.890 -7.904 5.016 1.00 95.69 96 ASP A N 1
ATOM 799 C CA . ASP A 1 96 ? -8.247 -8.290 6.274 1.00 95.69 96 ASP A CA 1
ATOM 800 C C . ASP A 1 96 ? -6.775 -7.851 6.289 1.00 95.69 96 ASP A C 1
ATOM 802 O O . ASP A 1 96 ? -6.364 -7.137 7.203 1.00 95.69 96 ASP A O 1
ATOM 806 N N . LEU A 1 97 ? -6.035 -8.114 5.202 1.00 95.00 97 LEU A N 1
ATOM 807 C CA . LE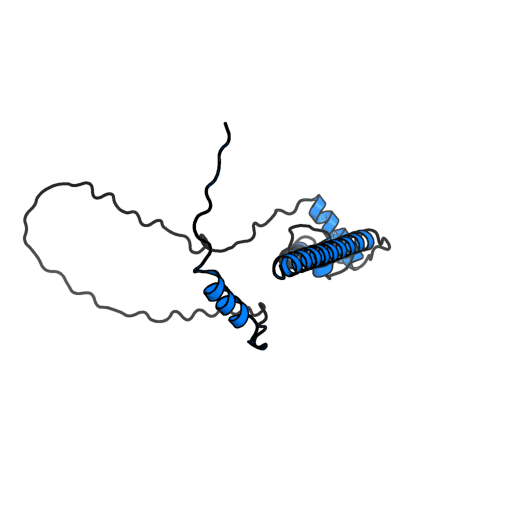U A 1 97 ? -4.667 -7.614 5.015 1.00 95.00 97 LEU A CA 1
ATOM 808 C C . LEU A 1 97 ? -4.606 -6.079 5.082 1.00 95.00 97 LEU A C 1
ATOM 810 O O . LEU A 1 97 ? -3.637 -5.507 5.572 1.00 95.00 97 LEU A O 1
ATOM 814 N N . PHE A 1 98 ? -5.641 -5.385 4.597 1.00 95.69 98 PHE A N 1
ATOM 815 C CA . PHE A 1 98 ? -5.712 -3.927 4.690 1.00 95.69 98 PHE A CA 1
ATOM 816 C C . PHE A 1 98 ? -5.810 -3.460 6.146 1.00 95.69 98 PHE A C 1
ATOM 818 O O . PHE A 1 98 ? -5.110 -2.520 6.513 1.00 95.69 98 PHE A O 1
ATOM 825 N N . TYR A 1 99 ? -6.616 -4.113 6.986 1.00 95.50 99 TYR A N 1
ATOM 826 C CA . TYR A 1 99 ? -6.683 -3.775 8.410 1.00 95.50 99 TYR A CA 1
ATOM 827 C C . TYR A 1 99 ? -5.368 -4.065 9.137 1.00 95.50 99 TYR A C 1
ATOM 829 O O . TYR A 1 99 ? -4.913 -3.216 9.899 1.00 95.50 99 TYR A O 1
ATOM 837 N N . GLU A 1 100 ? -4.719 -5.196 8.852 1.00 94.62 100 GLU A N 1
ATOM 838 C CA . GLU A 1 100 ? -3.389 -5.512 9.395 1.00 94.62 100 GLU A CA 1
ATOM 839 C C . GLU A 1 100 ? -2.337 -4.476 8.972 1.00 94.62 100 GLU A C 1
ATOM 841 O O . GLU A 1 100 ? -1.512 -4.037 9.776 1.00 94.62 100 GLU A O 1
ATOM 846 N N . ALA A 1 101 ? -2.398 -4.019 7.719 1.00 94.94 101 ALA A N 1
ATOM 847 C CA . ALA A 1 101 ? -1.518 -2.978 7.210 1.00 94.94 101 ALA A CA 1
ATOM 848 C C . ALA A 1 101 ? -1.753 -1.631 7.916 1.00 94.94 101 ALA A C 1
ATOM 850 O O . ALA A 1 101 ? -0.787 -0.973 8.293 1.00 94.94 101 ALA A O 1
ATOM 851 N N . ILE A 1 102 ? -3.009 -1.230 8.151 1.00 95.12 102 ILE A N 1
ATOM 852 C CA . ILE A 1 102 ? -3.328 -0.025 8.939 1.00 95.12 102 ILE A CA 1
ATOM 853 C C . ILE A 1 102 ? -2.814 -0.168 10.377 1.00 95.12 102 ILE A C 1
ATOM 855 O O . ILE A 1 102 ? -2.289 0.788 10.943 1.00 95.12 102 ILE A O 1
ATOM 859 N N . GLN A 1 103 ? -2.901 -1.366 10.950 1.00 94.56 103 GLN A N 1
ATOM 860 C CA . GLN A 1 103 ? -2.433 -1.650 12.302 1.00 94.56 103 GLN A CA 1
ATOM 861 C C . GLN A 1 103 ? -0.910 -1.494 12.467 1.00 94.56 103 GLN A C 1
ATOM 863 O O . GLN A 1 103 ? -0.430 -1.152 13.550 1.00 94.56 103 GLN A O 1
ATOM 868 N N . GLN A 1 104 ? -0.143 -1.748 11.402 1.00 93.50 104 GLN A N 1
ATOM 869 C CA . GLN A 1 104 ? 1.320 -1.634 11.392 1.00 93.50 104 GLN A CA 1
ATOM 870 C C . GLN A 1 104 ? 1.815 -0.271 10.911 1.00 93.50 104 GLN A C 1
ATOM 872 O O . GLN A 1 104 ? 2.615 0.372 11.587 1.00 93.50 104 GLN A O 1
ATOM 877 N N . PHE A 1 105 ? 1.342 0.178 9.750 1.00 93.44 105 PHE A N 1
ATOM 878 C CA . PHE A 1 105 ? 1.818 1.396 9.092 1.00 93.44 105 PHE A CA 1
ATOM 879 C C . PHE A 1 105 ? 1.034 2.650 9.490 1.00 93.44 105 PHE A C 1
ATOM 881 O O . PHE A 1 105 ? 1.508 3.766 9.285 1.00 93.44 105 PHE A O 1
ATOM 888 N N . GLY A 1 106 ? -0.176 2.498 10.031 1.00 92.56 106 GLY A N 1
ATOM 889 C CA . GLY A 1 106 ? -1.094 3.608 10.264 1.00 92.56 106 GLY A CA 1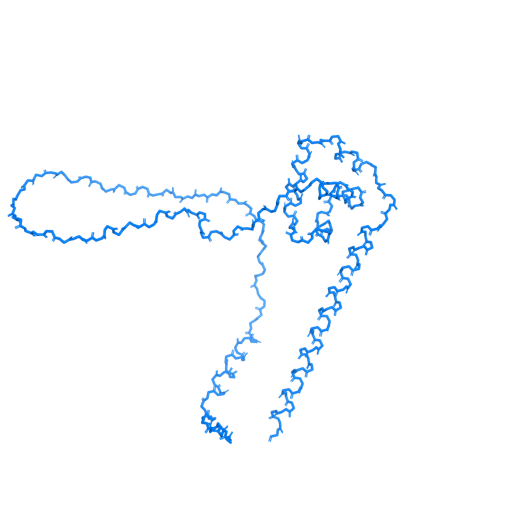
ATOM 890 C C . GLY A 1 106 ? -1.752 4.082 8.968 1.00 92.56 106 GLY A C 1
ATOM 891 O O . GLY A 1 106 ? -2.252 3.288 8.178 1.00 92.56 106 GLY A O 1
ATOM 892 N N . THR A 1 107 ? -1.776 5.396 8.740 1.00 94.12 107 THR A N 1
ATOM 893 C CA . THR A 1 107 ? -2.481 6.027 7.607 1.00 94.12 107 THR A CA 1
ATOM 894 C C . THR A 1 107 ? -1.584 6.338 6.404 1.00 94.12 107 THR A C 1
ATOM 896 O O . THR A 1 107 ? -2.024 7.005 5.461 1.00 94.12 107 THR A O 1
ATOM 899 N N . ASP A 1 108 ? -0.342 5.843 6.384 1.00 94.94 108 ASP A N 1
ATOM 900 C CA . ASP A 1 108 ? 0.546 6.024 5.235 1.00 94.94 108 ASP A CA 1
ATOM 901 C C . ASP A 1 108 ? 0.197 5.065 4.085 1.00 94.94 108 ASP A C 1
ATOM 903 O O . ASP A 1 108 ? 0.732 3.965 3.926 1.00 94.94 108 ASP A O 1
ATOM 907 N N . PHE A 1 109 ? -0.713 5.522 3.226 1.00 95.62 109 PHE A N 1
ATOM 908 C CA . PHE A 1 109 ? -1.149 4.775 2.049 1.00 95.62 109 PHE A CA 1
ATOM 909 C C . PHE A 1 109 ? -0.048 4.561 1.005 1.00 95.62 109 PHE A C 1
ATOM 911 O O . PHE A 1 109 ? -0.181 3.658 0.179 1.00 95.62 109 PHE A O 1
ATOM 918 N N . SER A 1 110 ? 1.005 5.384 0.994 1.00 94.19 110 SER A N 1
ATOM 919 C CA . SER A 1 110 ? 2.126 5.204 0.067 1.00 94.19 110 SER A CA 1
ATOM 920 C C . SER A 1 110 ? 2.936 3.971 0.456 1.00 94.19 110 SER A C 1
ATOM 922 O O . SER A 1 110 ? 3.342 3.194 -0.406 1.00 94.19 110 SER A O 1
ATOM 924 N N . LEU A 1 111 ? 3.108 3.740 1.757 1.00 93.06 111 LEU A N 1
ATOM 925 C CA . LEU A 1 111 ? 3.789 2.557 2.264 1.00 93.06 111 LEU A CA 1
ATOM 926 C C . LEU A 1 111 ? 2.934 1.299 2.067 1.00 93.06 111 LEU A C 1
ATOM 928 O O . LEU A 1 111 ? 3.397 0.319 1.485 1.00 93.06 111 LEU A O 1
ATOM 932 N N . ILE A 1 112 ? 1.644 1.378 2.413 1.00 95.19 112 ILE A N 1
ATOM 933 C CA . ILE A 1 112 ? 0.682 0.277 2.238 1.00 95.19 112 ILE A CA 1
ATOM 934 C C . ILE A 1 112 ? 0.551 -0.133 0.762 1.00 95.19 112 ILE A C 1
ATOM 936 O O . ILE A 1 112 ? 0.364 -1.311 0.464 1.00 95.19 112 ILE A O 1
ATOM 940 N N . GLN A 1 113 ? 0.704 0.797 -0.188 1.00 94.94 113 GLN A N 1
ATOM 941 C CA . GLN A 1 113 ? 0.703 0.484 -1.622 1.00 94.94 113 GLN A CA 1
ATOM 942 C C . GLN A 1 113 ? 1.702 -0.620 -1.987 1.00 94.94 113 GLN A C 1
ATOM 944 O O . GLN A 1 113 ? 1.400 -1.461 -2.831 1.00 94.94 113 GLN A O 1
ATOM 949 N N . HIS A 1 114 ? 2.865 -0.658 -1.337 1.00 93.56 114 HIS A N 1
ATOM 950 C CA . HIS A 1 114 ? 3.894 -1.649 -1.630 1.00 93.56 114 HIS A CA 1
ATOM 951 C C . HIS A 1 114 ? 3.486 -3.067 -1.238 1.00 93.56 114 HIS A C 1
ATOM 953 O O . HIS A 1 114 ? 4.039 -4.005 -1.806 1.00 93.56 114 HIS A O 1
ATOM 959 N N . LEU A 1 115 ? 2.517 -3.250 -0.332 1.00 93.12 115 LEU A N 1
ATOM 960 C CA . LEU A 1 115 ? 1.946 -4.561 -0.009 1.00 93.12 115 LEU A CA 1
ATOM 961 C C . LEU A 1 115 ? 1.006 -5.079 -1.096 1.00 93.12 115 LEU A C 1
ATOM 963 O O . LEU A 1 115 ? 1.007 -6.281 -1.370 1.00 93.12 115 LEU A O 1
ATOM 967 N N . PHE A 1 116 ? 0.256 -4.181 -1.733 1.00 93.00 116 PHE A N 1
ATOM 968 C CA . PHE A 1 116 ? -0.784 -4.506 -2.702 1.00 93.00 116 PHE A CA 1
ATOM 969 C C . PHE A 1 116 ? -0.320 -4.236 -4.144 1.00 93.00 116 PHE A C 1
ATOM 971 O O . PHE A 1 116 ? -0.564 -3.148 -4.678 1.00 93.00 116 PHE A O 1
ATOM 978 N N . PRO A 1 117 ? 0.295 -5.21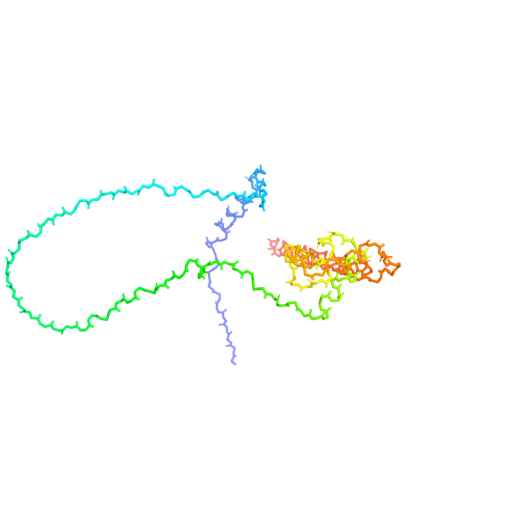4 -4.837 1.00 89.06 117 PRO A N 1
ATOM 979 C CA . PRO A 1 117 ? 0.677 -5.030 -6.232 1.00 89.06 117 PRO A CA 1
ATOM 980 C C . PRO A 1 117 ? -0.562 -4.762 -7.101 1.00 89.06 117 PRO A C 1
ATOM 982 O O . PRO A 1 117 ? -1.593 -5.429 -6.985 1.00 89.06 117 PRO A O 1
ATOM 985 N N . GLY A 1 118 ? -0.471 -3.755 -7.972 1.00 89.44 118 GLY A N 1
ATOM 986 C CA . GLY A 1 118 ? -1.565 -3.355 -8.864 1.00 89.44 118 GLY A CA 1
ATOM 987 C C . GLY A 1 118 ? -2.665 -2.513 -8.206 1.00 89.44 118 GLY A C 1
ATOM 988 O O . GLY A 1 118 ? -3.678 -2.229 -8.846 1.00 89.44 118 GLY A O 1
ATOM 989 N N . ARG A 1 119 ? -2.490 -2.091 -6.947 1.00 92.50 119 ARG A N 1
ATOM 990 C CA . ARG A 1 119 ? -3.331 -1.071 -6.309 1.00 92.50 119 ARG A CA 1
ATOM 991 C C . ARG A 1 119 ? -2.600 0.255 -6.271 1.00 92.50 119 ARG A C 1
ATOM 993 O O . ARG A 1 119 ? -1.396 0.304 -6.060 1.00 92.50 119 ARG A O 1
ATOM 1000 N N . THR A 1 120 ? -3.341 1.341 -6.453 1.00 93.75 120 THR A N 1
ATOM 1001 C CA . THR A 1 120 ? -2.789 2.692 -6.327 1.00 93.75 120 THR A CA 1
ATOM 1002 C C . THR A 1 120 ? -3.110 3.279 -4.958 1.00 93.75 120 THR A C 1
ATOM 1004 O O . THR A 1 120 ? -4.151 2.980 -4.365 1.00 93.75 120 THR A O 1
ATOM 1007 N N . ARG A 1 121 ? -2.264 4.194 -4.480 1.00 94.62 121 ARG A N 1
ATOM 1008 C CA . ARG A 1 121 ? -2.496 4.997 -3.270 1.00 94.62 121 ARG A CA 1
ATOM 1009 C C . ARG A 1 121 ? -3.901 5.604 -3.212 1.00 94.62 121 ARG A C 1
ATOM 1011 O O . ARG A 1 121 ? -4.539 5.617 -2.162 1.00 94.62 121 ARG A O 1
ATOM 1018 N N . TYR A 1 122 ? -4.410 6.090 -4.346 1.00 93.56 122 TYR A N 1
ATOM 1019 C CA . TYR A 1 122 ? -5.758 6.657 -4.438 1.00 93.56 122 TYR A CA 1
ATOM 1020 C C . TYR A 1 122 ? -6.848 5.620 -4.126 1.00 93.56 122 TYR A C 1
ATOM 1022 O O . TYR A 1 122 ? -7.775 5.909 -3.370 1.00 93.56 122 TYR A O 1
ATOM 1030 N N . GLN A 1 123 ? -6.718 4.396 -4.649 1.00 93.88 123 GLN A N 1
ATOM 1031 C CA . GLN A 1 123 ? -7.656 3.307 -4.362 1.00 93.88 123 GLN A CA 1
ATOM 1032 C C . GLN A 1 123 ? -7.635 2.910 -2.879 1.00 93.88 123 GLN A C 1
ATOM 1034 O O . GLN A 1 123 ? -8.697 2.661 -2.310 1.00 93.88 123 GLN A O 1
ATOM 1039 N N . LEU A 1 124 ? -6.459 2.908 -2.244 1.00 95.88 124 LEU A N 1
ATOM 1040 C CA . LEU A 1 124 ? -6.309 2.661 -0.804 1.00 95.88 124 LEU A CA 1
ATOM 1041 C C . LEU A 1 124 ? -6.982 3.752 0.035 1.00 95.88 124 LEU A C 1
ATOM 1043 O O . LEU A 1 124 ? -7.754 3.448 0.940 1.00 95.88 124 LEU A O 1
ATOM 1047 N N . LYS A 1 125 ? -6.790 5.025 -0.326 1.00 95.62 125 LYS A N 1
ATOM 1048 C CA . LYS A 1 125 ? -7.477 6.150 0.326 1.00 95.62 125 LYS A CA 1
ATOM 1049 C C . LYS A 1 125 ? -9.000 6.051 0.189 1.00 95.62 125 LYS A C 1
ATOM 1051 O O . LYS A 1 125 ? -9.728 6.321 1.142 1.00 95.62 125 LYS A O 1
ATOM 1056 N N . LEU A 1 126 ? -9.502 5.671 -0.988 1.00 95.44 126 LEU A N 1
ATOM 1057 C CA . LEU A 1 126 ? -10.937 5.450 -1.191 1.00 95.44 126 LEU A CA 1
ATOM 1058 C C . LEU A 1 126 ? -11.464 4.282 -0.353 1.00 95.44 126 LEU A C 1
ATOM 1060 O O . LEU A 1 126 ? -12.559 4.388 0.197 1.00 95.44 126 LEU A O 1
ATOM 1064 N N . LYS A 1 127 ? -10.694 3.194 -0.239 1.00 95.88 127 LYS A N 1
ATOM 1065 C CA . LYS A 1 127 ? -11.026 2.058 0.627 1.00 95.88 127 LYS A CA 1
ATOM 1066 C C . LYS A 1 127 ? -11.094 2.494 2.088 1.00 95.88 127 LYS A C 1
ATOM 1068 O O . LYS A 1 127 ? -12.117 2.243 2.709 1.00 95.88 127 LYS A O 1
ATOM 1073 N N . TYR A 1 128 ? -10.110 3.244 2.58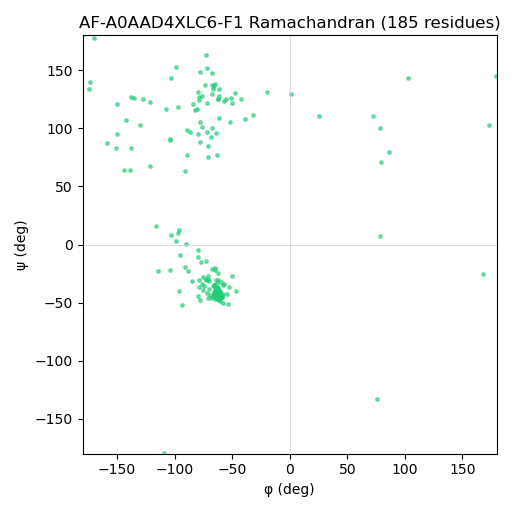3 1.00 96.69 128 TYR A N 1
ATOM 1074 C CA . TYR A 1 128 ? -10.131 3.813 3.936 1.00 96.69 128 TYR A CA 1
ATOM 1075 C C . TYR A 1 128 ? -11.407 4.631 4.194 1.00 96.69 128 TYR A C 1
ATOM 1077 O O . TYR A 1 128 ? -12.152 4.341 5.122 1.00 96.69 128 TYR A O 1
ATOM 1085 N N . LYS A 1 129 ? -11.740 5.579 3.304 1.00 96.44 129 LYS A N 1
ATOM 1086 C CA . LYS A 1 129 ? -12.971 6.390 3.410 1.00 96.44 129 LYS A CA 1
ATOM 1087 C C . LYS A 1 129 ? -14.266 5.580 3.327 1.00 96.44 129 LYS A C 1
ATOM 1089 O O . LYS A 1 129 ? -15.327 6.074 3.715 1.00 96.44 129 LYS A O 1
ATOM 1094 N N . LYS A 1 130 ? -14.230 4.407 2.693 1.00 96.38 130 LYS A N 1
ATOM 1095 C CA . LYS A 1 130 ? -15.370 3.492 2.640 1.00 96.38 130 LYS A CA 1
ATOM 1096 C C . LYS A 1 130 ? -15.492 2.748 3.966 1.00 96.38 130 LYS A C 1
ATOM 1098 O O . LYS A 1 130 ? -16.584 2.727 4.517 1.00 96.38 130 LYS A O 1
ATOM 1103 N N . GLU A 1 131 ? -14.395 2.203 4.484 1.00 95.94 131 GLU A N 1
ATOM 1104 C CA . GLU A 1 131 ? -14.393 1.481 5.761 1.00 95.94 131 GLU A CA 1
ATOM 1105 C C . GLU A 1 131 ? -14.708 2.386 6.950 1.00 95.94 131 GLU A C 1
ATOM 1107 O O . GLU A 1 131 ? -15.442 1.974 7.833 1.00 95.94 131 GLU A O 1
ATOM 1112 N N . GLU A 1 132 ? -14.285 3.647 6.932 1.00 96.31 132 GLU A N 1
ATOM 1113 C CA . GLU A 1 132 ? -14.675 4.636 7.946 1.00 96.31 132 GLU A CA 1
ATOM 1114 C C . GLU A 1 132 ? -16.202 4.808 8.041 1.00 96.31 132 GLU A C 1
ATOM 1116 O O . GLU A 1 132 ? -16.748 4.992 9.123 1.00 96.31 132 GLU A O 1
ATOM 1121 N N . ARG A 1 133 ? -16.911 4.688 6.911 1.00 96.69 133 ARG A N 1
ATOM 1122 C CA . ARG A 1 133 ? -18.378 4.778 6.859 1.00 96.69 133 ARG A CA 1
ATOM 1123 C C . ARG A 1 133 ? -19.083 3.457 7.159 1.00 96.69 133 ARG A C 1
ATOM 1125 O O . ARG A 1 133 ? -20.208 3.479 7.637 1.00 96.69 133 ARG A O 1
ATOM 1132 N N . GLN A 1 134 ? -18.471 2.328 6.809 1.00 95.94 134 GLN A N 1
ATOM 1133 C CA . GLN A 1 134 ? -19.105 1.005 6.883 1.00 95.94 134 GLN A CA 1
ATOM 1134 C C . GLN A 1 134 ? -18.766 0.259 8.179 1.00 95.94 134 GLN A C 1
ATOM 1136 O O . GLN A 1 134 ? -19.626 -0.403 8.751 1.00 95.94 134 GLN A O 1
ATOM 1141 N N . GLN A 1 135 ? -17.518 0.353 8.640 1.00 95.06 135 GLN A N 1
ATOM 1142 C CA . GLN A 1 135 ? -16.979 -0.347 9.807 1.00 95.06 135 GLN A CA 1
ATOM 1143 C C . GLN A 1 135 ? -16.074 0.584 10.645 1.00 95.06 135 GLN A C 1
ATOM 1145 O O . GLN A 1 135 ? -14.874 0.316 10.780 1.00 95.06 135 GLN A O 1
ATOM 1150 N N . PRO A 1 136 ? -16.621 1.667 11.237 1.00 95.69 136 PRO A N 1
ATOM 1151 C CA . PRO A 1 136 ? -15.831 2.637 12.001 1.00 95.69 136 PRO A CA 1
ATOM 1152 C C . PRO A 1 136 ? -15.118 2.005 13.203 1.00 95.69 136 PRO A C 1
ATOM 1154 O O . PRO A 1 136 ? -13.937 2.268 13.404 1.00 95.69 136 PRO A O 1
ATOM 1157 N N . MET A 1 137 ? -15.794 1.112 13.939 1.00 96.06 137 MET A N 1
ATOM 1158 C CA . MET A 1 137 ? -15.228 0.430 15.115 1.00 96.06 137 MET A CA 1
ATOM 1159 C C . MET A 1 137 ? -13.988 -0.401 14.765 1.00 96.06 137 MET A C 1
ATOM 1161 O O . MET A 1 137 ? -12.961 -0.328 15.427 1.00 96.06 137 MET A O 1
ATOM 1165 N N . ARG A 1 138 ? -14.045 -1.152 13.661 1.00 95.06 138 ARG A N 1
ATOM 1166 C CA . ARG A 1 138 ? -12.918 -1.988 13.227 1.00 95.06 138 ARG A CA 1
ATOM 1167 C C . ARG A 1 138 ? -11.714 -1.142 12.816 1.00 95.06 138 ARG A C 1
ATOM 1169 O O . ARG A 1 138 ? -10.570 -1.532 13.031 1.00 95.06 138 ARG A O 1
ATOM 1176 N N . LEU A 1 139 ? -11.975 0.018 12.217 1.00 95.31 139 LEU A N 1
ATOM 1177 C CA . LEU A 1 139 ? -10.934 0.953 11.812 1.00 95.31 139 LEU A CA 1
ATOM 1178 C C . LEU A 1 139 ? -10.299 1.651 13.022 1.00 95.31 139 LEU A C 1
ATOM 1180 O O . LEU A 1 139 ? -9.075 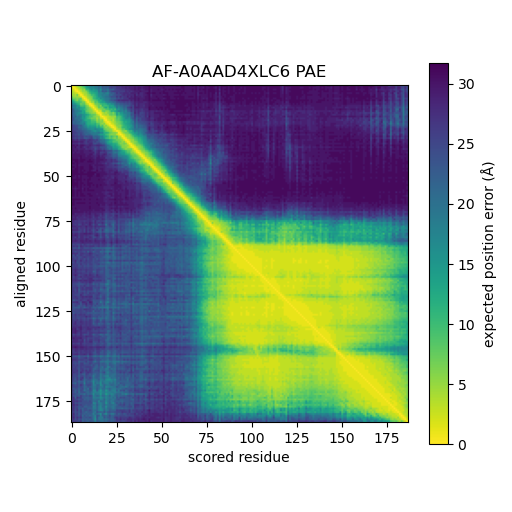1.769 13.071 1.00 95.31 139 LEU A O 1
ATOM 1184 N N . SER A 1 140 ? -11.100 2.070 14.008 1.00 94.62 140 SER A N 1
ATOM 1185 C CA . SER A 1 140 ? -10.581 2.635 15.257 1.00 94.62 140 SER A CA 1
ATOM 1186 C C . SER A 1 140 ? -9.762 1.617 16.044 1.00 94.62 140 SER A C 1
ATOM 1188 O O . SER A 1 140 ? -8.700 1.964 16.556 1.00 94.62 140 SER A O 1
ATOM 1190 N N . ASP A 1 141 ? -10.195 0.358 16.086 1.00 94.94 141 ASP A N 1
ATOM 1191 C CA . ASP A 1 141 ? -9.456 -0.721 16.747 1.00 94.94 141 ASP A CA 1
ATOM 1192 C C . ASP A 1 141 ? -8.095 -0.952 16.083 1.00 94.94 141 ASP A C 1
ATOM 1194 O O . ASP A 1 141 ? -7.076 -1.037 16.766 1.00 94.94 141 ASP A O 1
ATOM 1198 N N . ALA A 1 142 ? -8.047 -0.972 14.747 1.00 94.00 142 ALA A N 1
ATOM 1199 C CA . ALA A 1 142 ? -6.790 -1.103 14.012 1.00 94.00 142 ALA A CA 1
ATOM 1200 C C . ALA A 1 142 ? -5.828 0.071 14.279 1.00 94.00 142 ALA A C 1
ATOM 1202 O O . ALA A 1 142 ? -4.623 -0.132 14.388 1.00 94.00 142 ALA A O 1
ATOM 1203 N N . LEU A 1 143 ? -6.340 1.298 14.410 1.00 92.31 143 LEU A N 1
ATOM 1204 C CA . LEU A 1 143 ? -5.513 2.482 14.672 1.00 92.31 143 LEU A CA 1
ATOM 1205 C C . LEU A 1 143 ? -5.034 2.578 16.127 1.00 92.31 143 LEU A C 1
ATOM 1207 O O . LEU A 1 143 ? -3.941 3.086 16.384 1.00 92.31 143 LEU A O 1
ATOM 1211 N N . THR A 1 144 ? -5.845 2.121 17.078 1.00 93.31 144 THR A N 1
ATOM 1212 C CA . THR A 1 144 ? -5.520 2.175 18.511 1.00 93.31 144 THR A CA 1
ATOM 1213 C C . THR A 1 144 ? -4.580 1.047 18.915 1.00 93.31 144 THR A C 1
ATOM 1215 O O . THR A 1 144 ? -3.590 1.282 19.611 1.00 93.31 144 THR A O 1
ATOM 1218 N N . ASN A 1 145 ? -4.837 -0.170 18.444 1.00 91.69 145 ASN A N 1
ATOM 1219 C CA . ASN A 1 145 ? -4.035 -1.336 18.770 1.00 91.69 145 ASN A CA 1
ATOM 1220 C C . ASN A 1 145 ? -2.884 -1.501 17.774 1.00 91.69 145 ASN A C 1
ATOM 1222 O O . ASN A 1 145 ? -2.950 -2.356 16.900 1.00 91.69 145 ASN A O 1
ATOM 1226 N N . ARG A 1 146 ? -1.812 -0.711 17.890 1.00 85.00 146 ARG A N 1
ATOM 1227 C CA . ARG A 1 146 ? -0.638 -0.888 17.018 1.00 85.00 146 ARG A CA 1
ATOM 1228 C C . ARG A 1 146 ? 0.008 -2.254 17.223 1.00 85.00 146 ARG A C 1
ATOM 1230 O O . ARG A 1 146 ? 0.395 -2.616 18.334 1.00 85.00 146 ARG A O 1
ATOM 1237 N N . SER A 1 147 ? 0.162 -3.000 16.133 1.00 85.50 147 SER A N 1
ATOM 1238 C CA . SER A 1 147 ? 0.760 -4.330 16.200 1.00 85.50 147 SER A CA 1
ATOM 1239 C C . SER A 1 147 ? 2.271 -4.205 16.421 1.00 85.50 147 SER A C 1
ATOM 1241 O O . SER A 1 147 ? 2.925 -3.402 15.759 1.00 85.50 147 SER A O 1
ATOM 1243 N N . LYS A 1 148 ? 2.838 -5.038 17.300 1.00 85.38 148 LYS A N 1
ATOM 1244 C CA . LYS A 1 148 ? 4.295 -5.127 17.527 1.00 85.38 148 LYS A CA 1
ATOM 1245 C C . LYS A 1 148 ? 5.023 -5.953 16.459 1.00 85.38 148 LYS A C 1
ATOM 1247 O O . LYS A 1 148 ? 6.241 -6.078 16.497 1.00 85.38 148 LYS A O 1
ATOM 1252 N N . ASN A 1 149 ? 4.276 -6.561 15.541 1.00 87.31 149 ASN A N 1
ATOM 1253 C CA . ASN A 1 149 ? 4.826 -7.413 14.499 1.00 87.31 149 ASN A CA 1
ATOM 1254 C C . ASN A 1 149 ? 5.390 -6.535 13.377 1.00 87.31 149 ASN A C 1
ATOM 1256 O O . ASN A 1 149 ? 4.701 -5.645 12.886 1.00 87.31 149 ASN A O 1
ATOM 1260 N N . HIS A 1 150 ? 6.624 -6.806 12.947 1.00 88.06 150 HIS A N 1
ATOM 1261 C CA . HIS A 1 150 ? 7.299 -6.032 11.896 1.00 88.06 150 HIS A CA 1
ATOM 1262 C C . HIS A 1 150 ? 7.331 -6.737 10.527 1.00 88.06 150 HIS A C 1
ATOM 1264 O O . HIS A 1 150 ? 7.951 -6.242 9.591 1.00 88.06 150 HIS A O 1
ATOM 1270 N N . SER A 1 151 ? 6.620 -7.860 10.377 1.00 92.00 151 SER A N 1
ATOM 1271 C CA . SER A 1 151 ? 6.642 -8.684 9.159 1.00 92.00 151 SER A CA 1
ATOM 1272 C C . SER A 1 151 ? 6.313 -7.901 7.879 1.00 92.00 151 SER A C 1
ATOM 1274 O O . SER A 1 151 ? 7.006 -8.055 6.873 1.00 92.00 151 SER A O 1
ATOM 1276 N N . HIS A 1 152 ? 5.308 -7.014 7.888 1.00 92.06 152 HIS A N 1
ATOM 1277 C CA . HIS A 1 152 ? 4.989 -6.258 6.675 1.00 92.06 152 HIS A CA 1
ATOM 1278 C C . HIS A 1 152 ? 6.063 -5.218 6.339 1.00 92.06 152 HIS A C 1
ATOM 1280 O O . HIS A 1 152 ? 6.294 -4.964 5.157 1.00 92.06 152 HIS A O 1
ATOM 1286 N N . PHE A 1 153 ? 6.749 -4.645 7.336 1.00 93.25 153 PHE A N 1
ATOM 1287 C CA . PHE A 1 153 ? 7.884 -3.749 7.091 1.00 93.25 153 PHE A CA 1
ATOM 1288 C C . PHE A 1 153 ? 9.017 -4.495 6.387 1.00 93.25 153 PHE A C 1
ATOM 1290 O O . PHE A 1 153 ? 9.504 -4.022 5.363 1.00 93.25 153 PHE A O 1
ATOM 1297 N N . GLU A 1 154 ? 9.375 -5.686 6.869 1.00 94.38 154 GLU A N 1
ATOM 1298 C CA . GLU A 1 154 ? 10.397 -6.537 6.246 1.00 94.38 154 GLU A CA 1
ATOM 1299 C C . GLU A 1 154 ? 10.040 -6.882 4.793 1.00 94.38 154 GLU A C 1
ATOM 1301 O O . GLU A 1 154 ? 10.880 -6.776 3.897 1.00 94.38 154 GLU A O 1
ATOM 1306 N N . LEU A 1 155 ? 8.771 -7.217 4.526 1.00 94.25 155 LEU A N 1
ATOM 1307 C CA . LEU A 1 155 ? 8.291 -7.490 3.170 1.00 94.25 155 LEU A CA 1
ATOM 1308 C C . LEU A 1 155 ? 8.423 -6.276 2.245 1.00 94.25 155 LEU A C 1
ATOM 1310 O O . LEU A 1 155 ? 8.817 -6.425 1.085 1.00 94.25 155 LEU A O 1
ATOM 1314 N N . VAL A 1 156 ? 8.074 -5.082 2.726 1.00 94.44 156 VAL A N 1
ATOM 1315 C CA . VAL A 1 156 ? 8.165 -3.850 1.934 1.00 94.44 156 VAL A CA 1
ATOM 1316 C C . VAL A 1 156 ? 9.623 -3.480 1.673 1.00 94.44 156 VAL A C 1
ATOM 1318 O O . VAL A 1 156 ? 9.974 -3.222 0.522 1.00 94.44 156 VAL A O 1
ATOM 1321 N N . ILE A 1 157 ? 10.477 -3.526 2.697 1.00 96.06 157 ILE A N 1
ATOM 1322 C CA . ILE A 1 157 ? 11.916 -3.256 2.572 1.00 96.06 157 ILE A CA 1
ATOM 1323 C C . ILE A 1 157 ? 12.537 -4.212 1.550 1.00 96.06 157 ILE A C 1
ATOM 1325 O O . ILE A 1 157 ? 13.131 -3.760 0.573 1.00 96.06 157 ILE A O 1
ATOM 1329 N N . GLY A 1 158 ? 12.288 -5.518 1.676 1.00 96.12 158 GLY A N 1
ATOM 1330 C CA . GLY A 1 158 ? 12.821 -6.506 0.738 1.00 96.12 158 GLY A CA 1
ATOM 1331 C C . GLY A 1 158 ? 12.325 -6.322 -0.704 1.00 96.12 158 GLY A C 1
ATOM 1332 O O . GLY A 1 158 ? 13.048 -6.625 -1.654 1.00 96.12 158 GLY A O 1
ATOM 1333 N N . ARG A 1 159 ? 11.104 -5.807 -0.915 1.00 94.06 159 ARG A N 1
ATOM 1334 C CA . ARG A 1 159 ? 10.611 -5.447 -2.261 1.00 94.06 159 ARG A CA 1
ATOM 1335 C C . ARG A 1 159 ? 11.347 -4.232 -2.825 1.00 94.06 159 ARG A C 1
ATOM 1337 O O . ARG A 1 159 ? 11.714 -4.247 -4.000 1.00 94.06 159 ARG A O 1
ATOM 1344 N N . LEU A 1 160 ? 11.565 -3.207 -2.004 1.00 94.19 160 LEU A N 1
ATOM 1345 C CA . LEU A 1 160 ? 12.264 -1.985 -2.404 1.00 94.19 160 LEU A CA 1
ATOM 1346 C C . LEU A 1 160 ? 13.731 -2.261 -2.742 1.00 94.19 160 LEU A C 1
ATOM 1348 O O . LEU A 1 160 ? 14.201 -1.834 -3.792 1.00 94.19 160 LEU A O 1
ATOM 1352 N N . GLU A 1 161 ? 14.430 -3.041 -1.922 1.00 96.81 161 GLU A N 1
ATOM 1353 C CA . GLU A 1 161 ? 15.817 -3.438 -2.181 1.00 96.81 161 GLU A CA 1
ATOM 1354 C C . GLU A 1 161 ? 15.956 -4.189 -3.508 1.00 96.81 161 GLU A C 1
ATOM 1356 O O . GLU A 1 161 ? 16.828 -3.867 -4.317 1.00 96.81 161 GLU A O 1
ATOM 1361 N N . LYS A 1 162 ? 15.054 -5.139 -3.786 1.00 96.12 162 LYS A N 1
ATOM 1362 C CA . LYS A 1 162 ? 15.014 -5.843 -5.076 1.00 96.12 162 LYS A CA 1
ATOM 1363 C C . LYS A 1 162 ? 14.793 -4.877 -6.240 1.00 96.12 162 LYS A C 1
ATOM 1365 O O . LYS A 1 162 ? 15.479 -4.991 -7.251 1.00 96.12 162 LYS A O 1
ATOM 1370 N N . ALA A 1 163 ? 13.879 -3.915 -6.110 1.00 94.56 163 ALA A N 1
ATOM 1371 C CA . ALA A 1 163 ? 13.644 -2.910 -7.148 1.00 94.56 163 ALA A CA 1
ATOM 1372 C C . ALA A 1 163 ? 14.899 -2.058 -7.412 1.00 94.56 163 ALA A C 1
ATOM 1374 O O . ALA A 1 163 ? 15.283 -1.868 -8.566 1.00 94.56 163 ALA A O 1
ATOM 1375 N N . VAL A 1 164 ? 15.588 -1.626 -6.351 1.00 97.44 164 VAL A N 1
ATOM 1376 C CA . VAL A 1 164 ? 16.854 -0.882 -6.442 1.00 97.44 164 VAL A CA 1
ATOM 1377 C C . VAL A 1 164 ? 17.940 -1.715 -7.130 1.00 97.44 164 VAL A C 1
ATOM 1379 O O . VAL A 1 164 ? 18.626 -1.220 -8.025 1.00 97.44 164 VAL A O 1
ATOM 1382 N N . GLN A 1 165 ? 18.084 -2.992 -6.767 1.00 97.44 165 GLN A N 1
ATOM 1383 C CA . GLN A 1 165 ? 19.048 -3.903 -7.394 1.00 97.44 165 GLN A CA 1
ATOM 1384 C C . GLN A 1 165 ? 18.775 -4.090 -8.891 1.00 97.44 165 GLN A C 1
ATOM 1386 O O . GLN A 1 165 ? 19.708 -4.058 -9.694 1.00 97.44 165 GLN A O 1
ATOM 1391 N N . LEU A 1 166 ? 17.506 -4.249 -9.276 1.00 97.38 166 LEU A N 1
ATOM 1392 C CA . LEU A 1 166 ? 17.107 -4.375 -10.678 1.00 97.38 166 LEU A CA 1
ATOM 1393 C C . LEU A 1 166 ? 17.433 -3.109 -11.471 1.00 97.38 166 LEU A C 1
ATOM 1395 O O . LEU A 1 166 ? 18.004 -3.213 -12.554 1.00 97.38 166 LEU A O 1
ATOM 1399 N N . MET A 1 167 ? 17.142 -1.929 -10.921 1.00 95.81 167 MET A N 1
ATOM 1400 C CA . MET A 1 167 ? 17.483 -0.651 -11.553 1.00 95.81 167 MET A CA 1
ATOM 1401 C C . MET A 1 167 ? 18.995 -0.497 -11.744 1.00 95.81 167 MET A C 1
ATOM 1403 O O . MET A 1 167 ? 19.449 -0.155 -12.834 1.00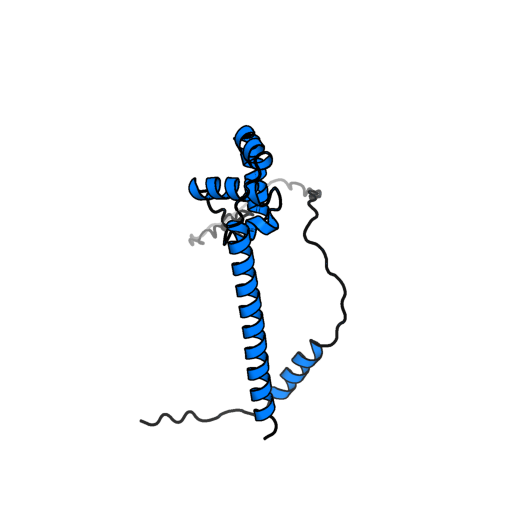 95.81 167 MET A O 1
ATOM 1407 N N . LYS A 1 168 ? 19.789 -0.830 -10.718 1.00 97.06 168 LYS A N 1
ATOM 1408 C CA . LYS A 1 168 ? 21.257 -0.805 -10.794 1.00 97.06 168 LYS A CA 1
ATOM 1409 C C . LYS A 1 168 ? 21.797 -1.784 -11.843 1.00 97.06 168 LYS A C 1
ATOM 1411 O O . LYS A 1 168 ? 22.755 -1.477 -12.549 1.00 97.06 168 LYS A O 1
ATOM 1416 N N . ARG A 1 169 ? 21.179 -2.963 -11.967 1.00 97.62 169 ARG A N 1
ATOM 1417 C CA . ARG A 1 169 ? 21.528 -3.948 -12.999 1.00 97.62 169 ARG A CA 1
ATOM 1418 C C . ARG A 1 169 ? 21.184 -3.440 -14.397 1.00 97.62 169 ARG A C 1
ATOM 1420 O O . ARG A 1 169 ? 22.000 -3.578 -15.298 1.00 97.62 169 ARG A O 1
ATOM 1427 N N . GLN A 1 170 ? 20.009 -2.840 -14.576 1.00 97.19 170 GLN A N 1
ATOM 1428 C CA . GLN A 1 170 ? 19.607 -2.250 -15.853 1.00 97.19 170 GLN A CA 1
ATOM 1429 C C . GLN A 1 170 ? 20.576 -1.148 -16.285 1.00 97.19 170 GLN A C 1
ATOM 1431 O O . GLN A 1 170 ? 21.028 -1.166 -17.425 1.00 97.19 170 GLN A O 1
ATOM 1436 N N . SER A 1 171 ? 20.961 -0.240 -15.381 1.00 96.06 171 SER A N 1
ATOM 1437 C CA . SER A 1 171 ? 21.931 0.809 -15.711 1.00 96.06 171 SER A CA 1
ATOM 1438 C C . SER A 1 171 ? 23.303 0.239 -16.072 1.00 96.06 171 SER A C 1
ATOM 1440 O O . SER A 1 171 ? 23.906 0.706 -17.030 1.00 96.06 171 SER A O 1
ATOM 1442 N N . MET A 1 172 ? 23.776 -0.786 -15.352 1.00 96.75 172 MET A N 1
ATOM 1443 C CA . MET A 1 172 ? 25.047 -1.463 -15.644 1.00 96.75 172 MET A CA 1
ATOM 1444 C C . MET A 1 172 ? 25.043 -2.085 -17.046 1.00 96.75 172 MET A C 1
ATOM 1446 O O . ME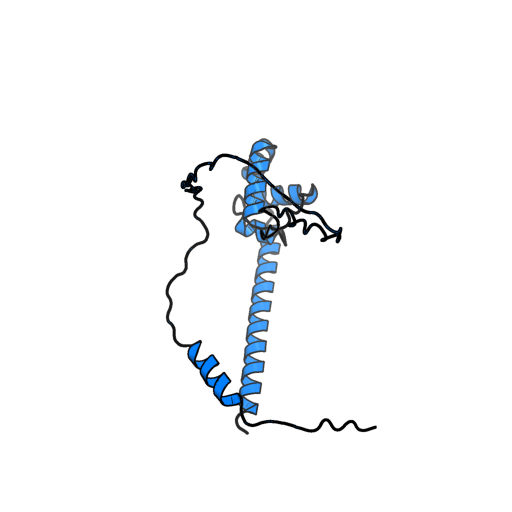T A 1 172 ? 25.944 -1.821 -17.839 1.00 96.75 172 MET A O 1
ATOM 1450 N N . ILE A 1 173 ? 23.985 -2.826 -17.387 1.00 97.19 173 ILE A N 1
ATOM 1451 C CA . ILE A 1 173 ? 23.826 -3.429 -18.717 1.00 97.19 173 ILE A CA 1
ATOM 1452 C C . ILE A 1 173 ? 23.834 -2.348 -19.799 1.00 97.19 173 ILE A C 1
ATOM 1454 O O . ILE A 1 173 ? 24.532 -2.485 -20.798 1.00 97.19 173 ILE A O 1
ATOM 1458 N N . LEU A 1 174 ? 23.099 -1.250 -19.598 1.00 95.56 174 LEU A N 1
ATOM 1459 C CA . LEU A 1 174 ? 23.087 -0.148 -20.559 1.00 95.56 174 LEU A CA 1
ATOM 1460 C C . LEU A 1 174 ? 24.486 0.454 -20.733 1.00 95.56 174 LEU A C 1
ATOM 1462 O O . LEU A 1 174 ? 24.904 0.661 -21.868 1.00 95.56 174 LEU A O 1
ATOM 1466 N N . THR A 1 175 ? 25.238 0.669 -19.647 1.00 96.06 175 THR A N 1
ATOM 1467 C CA . THR A 1 175 ? 26.613 1.183 -19.746 1.00 96.06 175 THR A CA 1
ATOM 1468 C C . THR A 1 175 ? 27.532 0.237 -20.517 1.00 96.06 175 THR A C 1
ATOM 1470 O O . THR A 1 175 ? 28.238 0.693 -21.412 1.00 96.06 175 THR A O 1
ATOM 1473 N N . GLU A 1 176 ? 27.467 -1.072 -20.262 1.00 95.88 176 GLU A N 1
ATOM 1474 C CA . GLU A 1 176 ? 28.255 -2.082 -20.983 1.00 95.88 176 GLU A CA 1
ATOM 1475 C C . GLU A 1 176 ? 27.897 -2.147 -22.472 1.00 95.88 176 GLU A C 1
ATOM 1477 O O . GLU A 1 176 ? 28.775 -2.237 -23.327 1.00 95.88 176 GLU A O 1
ATOM 1482 N N . MET A 1 177 ? 26.609 -2.053 -22.809 1.00 94.25 177 MET A N 1
ATOM 1483 C CA . MET A 1 177 ? 26.176 -2.004 -24.205 1.00 94.25 177 MET A CA 1
ATOM 1484 C C . MET A 1 177 ? 26.685 -0.741 -24.903 1.00 94.25 177 MET A C 1
ATOM 1486 O O . MET A 1 177 ? 27.146 -0.809 -26.041 1.00 94.25 177 MET A O 1
ATOM 1490 N N . THR A 1 178 ? 26.637 0.415 -24.233 1.00 92.50 178 THR A N 1
ATOM 1491 C CA . THR A 1 178 ? 27.142 1.659 -24.827 1.00 92.50 178 THR A CA 1
ATOM 1492 C C . THR A 1 178 ? 28.651 1.636 -25.051 1.00 92.50 178 THR A C 1
ATOM 1494 O O . THR A 1 178 ? 29.091 2.062 -26.115 1.00 92.50 178 THR A O 1
ATOM 1497 N N . THR A 1 179 ? 29.442 1.096 -24.114 1.00 94.50 179 THR A N 1
ATOM 1498 C CA . THR A 1 179 ? 30.902 1.015 -24.275 1.00 94.50 179 THR A CA 1
ATOM 1499 C C . THR A 1 179 ? 31.298 0.092 -25.426 1.00 94.50 179 THR A C 1
ATOM 1501 O O . THR A 1 179 ? 32.176 0.442 -26.213 1.00 94.50 179 THR A O 1
ATOM 1504 N N . GLN A 1 180 ? 30.617 -1.047 -25.593 1.00 90.31 180 GLN A N 1
ATOM 1505 C CA . GLN A 1 180 ? 30.850 -1.947 -26.728 1.00 90.31 180 GLN A CA 1
ATOM 1506 C C . GLN A 1 180 ? 30.538 -1.278 -28.075 1.00 90.31 180 GLN A C 1
ATOM 1508 O O . GLN A 1 180 ? 31.329 -1.396 -29.008 1.00 90.31 180 GLN A O 1
ATOM 1513 N N . LEU A 1 181 ? 29.437 -0.525 -28.168 1.00 89.56 181 LEU A N 1
ATOM 1514 C CA . LEU A 1 181 ? 29.071 0.204 -29.387 1.00 89.56 181 LEU A CA 1
ATOM 1515 C C . LEU A 1 181 ? 30.077 1.307 -29.738 1.00 89.56 181 LEU A C 1
ATOM 1517 O O . LEU A 1 181 ? 30.404 1.472 -30.909 1.00 89.56 181 LEU A O 1
ATOM 1521 N N . THR A 1 182 ? 30.603 2.036 -28.745 1.00 88.88 182 THR A N 1
ATOM 1522 C CA . THR A 1 182 ? 31.629 3.065 -28.992 1.00 88.88 182 THR A CA 1
ATOM 1523 C C . THR A 1 182 ? 32.950 2.471 -29.477 1.00 88.88 182 THR A C 1
ATOM 1525 O O . THR A 1 182 ? 33.587 3.051 -30.346 1.00 88.88 182 THR A O 1
ATOM 1528 N N . LEU A 1 183 ? 33.339 1.290 -28.978 1.00 87.38 183 LEU A N 1
ATOM 1529 C CA . LEU A 1 183 ? 34.563 0.604 -29.412 1.00 87.38 183 LEU A CA 1
ATOM 1530 C C . LEU A 1 183 ? 34.454 0.040 -30.836 1.00 87.38 183 LEU A C 1
ATOM 1532 O O . LEU A 1 183 ? 35.462 -0.087 -31.522 1.00 87.38 183 LEU A O 1
ATOM 1536 N N . GLN A 1 184 ? 33.242 -0.281 -31.294 1.00 79.38 184 GLN A N 1
ATOM 1537 C CA . GLN A 1 184 ? 32.990 -0.724 -32.668 1.00 79.38 184 GLN A CA 1
ATOM 1538 C C . GLN A 1 184 ? 32.993 0.423 -33.694 1.00 79.38 184 GLN A C 1
ATOM 1540 O O . GLN A 1 184 ? 33.047 0.144 -34.888 1.00 79.38 184 GLN A O 1
ATOM 1545 N N . GLU A 1 185 ? 32.914 1.689 -33.265 1.00 77.38 185 GLU A N 1
ATOM 1546 C CA . GLU A 1 185 ? 32.889 2.863 -34.156 1.00 77.38 185 GLU A CA 1
ATOM 1547 C C . GLU A 1 185 ? 34.276 3.510 -34.370 1.00 77.38 185 GLU A C 1
ATOM 1549 O O . GLU A 1 185 ? 34.403 4.372 -35.238 1.00 77.38 185 GLU A O 1
ATOM 1554 N N . GLU A 1 186 ? 35.305 3.094 -33.617 1.00 72.06 186 GLU A N 1
ATOM 1555 C CA . GLU A 1 186 ? 36.694 3.589 -33.733 1.00 72.06 186 GLU A CA 1
ATOM 1556 C C . GLU A 1 186 ? 37.625 2.705 -34.599 1.00 72.06 186 GLU A C 1
ATOM 1558 O O . GLU A 1 186 ? 38.841 2.905 -34.600 1.00 72.06 186 GLU A O 1
ATOM 1563 N N . VAL A 1 187 ? 37.072 1.754 -35.364 1.00 55.47 187 VAL A N 1
ATOM 1564 C CA . VAL A 1 187 ? 37.784 0.934 -36.373 1.00 55.47 187 VAL A CA 1
ATOM 1565 C C . VAL A 1 187 ? 37.270 1.272 -37.767 1.00 55.47 187 VAL A C 1
ATOM 1567 O O . VAL A 1 187 ? 38.112 1.433 -38.678 1.00 55.47 187 VAL A O 1
#

Organism: NCBI:txid357466

Sequence (187 aa):
MEMEFHGWMIGGWRKRWRLLIILLLRLPLIWIADPTAGNNSSPYQSTSFTQDTPFEEEVPFAYEEDQAARFVQPELNYHTFMSKTLKKCWSKQDTDLFYEAIQQFGTDFSLIQHLFPGRTRYQLKLKYKKEERQQPMRLSDALTNRSKNHSHFELVIGRLEKAVQLMKRQSMILTEMTTQLTLQEEV

pLDDT: mean 74.59, std 22.46, range [31.72, 97.62]

Mean predicted aligned error: 18.23 Å

Foldseek 3Di:
DDDDDDDDDDDDCVVVVVVVVVVVPDDDDDDDDDPDDDDDDDPPDDPDDDDDDDDDDDDDDDDDDDCPPPPPDPPDDPCPPDPDQDDDDQDPVNVVVLLLCCLAVNLPLVLVCLVPPSDDSVSSVVVLVVCCVVPVPSNVCSNVNRDPDCVSVVVSVVSVVVVVVVVVVVVVVVVVVVVVVVVVVVD

Solvent-accessible surface area (backbone atoms only — not comparable to full-atom values): 12577 Å² total; per-residue (Å²): 138,84,82,84,80,79,88,80,86,87,86,81,60,77,68,63,56,53,55,60,56,59,68,74,74,74,77,81,90,85,82,91,76,83,95,80,76,92,75,96,76,84,82,90,79,79,87,78,84,77,78,88,79,84,89,84,86,90,86,90,86,90,85,82,95,68,90,71,73,77,80,71,73,76,86,74,59,87,65,74,83,52,92,70,78,82,81,77,80,84,49,70,68,59,50,53,53,46,47,55,42,28,16,57,64,48,87,48,40,72,64,53,28,66,77,40,83,97,52,50,45,66,58,50,52,52,48,50,63,46,39,57,73,75,41,44,68,65,51,50,49,25,63,68,56,61,52,89,66,58,64,66,58,54,56,40,51,56,49,51,52,50,52,52,52,50,52,54,49,52,53,48,51,52,52,55,52,52,53,54,54,56,62,66,71,79,116

Nearest PDB structures (foldseek):
  5n9g-assembly1_C  TM=7.317E-01  e=1.139E-04  Homo sapiens
  6cnb-assembly1_S  TM=6.747E-01  e=8.215E-04  Saccharomyces cerevisiae S288C
  8iue-assembly1_W  TM=5.934E-01  e=7.764E-04  Homo sapiens

InterPro domains:
  IPR001005 SANT/Myb domain [SM00717] (86-134)
  IPR001005 SANT/Myb domain [cd00167] (90-130)
  IPR009057 Homedomain-like superfamily [SSF46689] (82-131)
  IPR017884 SANT domain [PS51293] (90-133)
  IPR039467 Transcription factor TFIIIB component B'', Myb domain [PF15963] (80-161)

Radius of gyration: 31.49 Å; Cα contacts (8 Å, |Δi|>4): 46; chains: 1; bounding box: 82×56×78 Å